Protein 4EBY (pdb70)

Structure (mmCIF, N/CA/C/O backbone):
data_4EBY
#
_entry.id   4EBY
#
_cell.length_a   56.829
_cell.length_b   71.128
_cell.length_c   72.761
_cell.angle_alpha   90.00
_cell.angle_beta   90.00
_cell.angle_gamma   90.00
#
_symmetry.space_group_name_H-M   'P 21 21 21'
#
loop_
_entity.id
_entity.type
_entity.pdbx_description
1 polymer 'Chitin elicitor receptor kinase 1'
2 branched 2-acetamido-2-deoxy-beta-D-glucopyranose-(1-4)-2-acetamido-2-deoxy-beta-D-glucopyranose
3 branched beta-D-mannopyranose-(1-4)-2-acetamido-2-deoxy-beta-D-glucopyranose-(1-4)-2-acetamido-2-deoxy-beta-D-glucopyranose
4 non-polymer 2-acetamido-2-deoxy-beta-D-glucopyranose
5 water water
#
loop_
_atom_site.group_PDB
_atom_site.id
_atom_site.type_symbol
_atom_site.label_atom_id
_atom_site.label_alt_id
_atom_site.label_comp_id
_atom_site.label_asym_id
_atom_site.label_entity_id
_atom_site.label_seq_id
_atom_site.pdbx_PDB_ins_code
_atom_site.Cartn_x
_atom_site.Cartn_y
_atom_site.Cartn_z
_atom_site.occupancy
_atom_site.B_iso_or_equiv
_atom_site.auth_seq_id
_atom_site.auth_comp_id
_atom_site.auth_asym_id
_atom_site.auth_atom_id
_atom_site.pdbx_PDB_model_num
ATOM 1 N N . CYS A 1 1 ? 2.643 4.172 4.776 1.00 42.42 25 CYS A N 1
ATOM 2 C CA . CYS A 1 1 ? 1.809 4.230 3.581 1.00 37.84 25 CYS A CA 1
ATOM 3 C C . CYS A 1 1 ? 0.481 4.925 3.868 1.00 39.56 25 CYS A C 1
ATOM 4 O O . CYS A 1 1 ? -0.060 4.821 4.967 1.00 44.06 25 CYS A O 1
ATOM 7 N N . ARG A 1 2 ? -0.035 5.647 2.879 1.00 38.11 26 ARG A N 1
ATOM 8 C CA . ARG A 1 2 ? -1.270 6.401 3.068 1.00 41.24 26 ARG A CA 1
ATOM 9 C C . ARG A 1 2 ? -2.500 5.512 2.957 1.00 41.77 26 ARG A C 1
ATOM 10 O O . ARG A 1 2 ? -3.574 5.851 3.451 1.00 42.50 26 ARG A O 1
ATOM 18 N N . THR A 1 3 ? -2.334 4.363 2.314 1.00 38.85 27 THR A N 1
ATOM 19 C CA . THR A 1 3 ? -3.438 3.442 2.137 1.00 37.80 27 THR A CA 1
ATOM 20 C C . THR A 1 3 ? -3.041 2.049 2.612 1.00 35.64 27 THR A C 1
ATOM 21 O O . THR A 1 3 ? -1.857 1.727 2.731 1.00 34.11 27 THR A O 1
ATOM 25 N N . SER A 1 4 ? -4.034 1.214 2.876 1.00 35.06 28 SER A N 1
ATOM 26 C CA . SER A 1 4 ? -3.752 -0.148 3.296 1.00 34.15 28 SER A CA 1
ATOM 27 C C . SER A 1 4 ? -4.893 -1.044 2.859 1.00 33.30 28 SER A C 1
ATOM 28 O O . SER A 1 4 ? -6.009 -0.568 2.631 1.00 35.45 28 SER A O 1
ATOM 31 N N . CYS A 1 5 ? -4.613 -2.332 2.726 1.00 28.31 29 CYS A N 1
ATOM 32 C CA . CYS A 1 5 ? -5.650 -3.290 2.339 1.00 28.36 29 CYS A CA 1
ATOM 33 C C . CYS A 1 5 ? -5.185 -4.716 2.610 1.00 28.41 29 CYS A C 1
ATOM 34 O O . CYS A 1 5 ? -4.002 -4.982 2.720 1.00 29.93 29 CYS A O 1
ATOM 37 N N . PRO A 1 6 ? -6.124 -5.660 2.731 1.00 25.75 30 PRO A N 1
ATOM 38 C CA . PRO A 1 6 ? -5.680 -6.990 3.157 1.00 26.31 30 PRO A CA 1
ATOM 39 C C . PRO A 1 6 ? -5.133 -7.903 2.051 1.00 22.45 30 PRO A C 1
ATOM 40 O O . PRO A 1 6 ? -4.494 -8.915 2.339 1.00 27.49 30 PRO A O 1
ATOM 44 N N . LEU A 1 7 ? -5.425 -7.583 0.798 1.00 19.27 31 LEU A N 1
ATOM 45 C CA . LEU A 1 7 ? -4.890 -8.362 -0.290 1.00 21.27 31 LEU A CA 1
ATOM 46 C C . LEU A 1 7 ? -4.939 -7.646 -1.619 1.00 19.17 31 LEU A C 1
ATOM 47 O O . LEU A 1 7 ? -5.578 -6.592 -1.7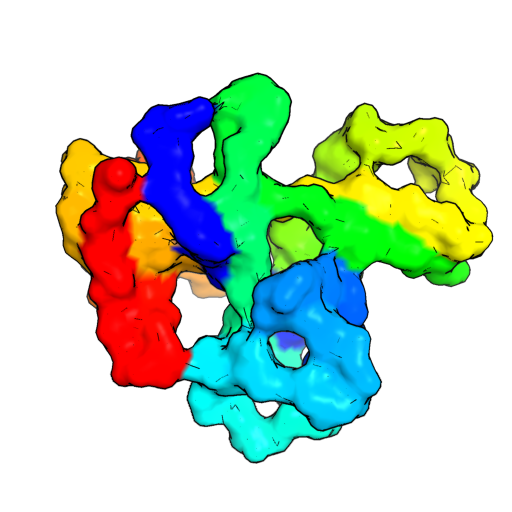79 1.00 19.94 31 LEU A O 1
ATOM 52 N N . ALA A 1 8 ? -4.215 -8.228 -2.562 1.00 16.85 32 ALA A N 1
ATOM 53 C CA . ALA A 1 8 ? -4.182 -7.773 -3.935 1.00 14.48 32 ALA A CA 1
ATOM 54 C C . ALA A 1 8 ? -4.226 -9.014 -4.813 1.00 15.21 32 ALA A C 1
ATOM 55 O O . ALA A 1 8 ? -4.173 -10.149 -4.299 1.00 16.50 32 ALA A O 1
ATOM 57 N N . LEU A 1 9 ? -4.339 -8.817 -6.124 1.00 13.00 33 LEU A N 1
ATOM 58 C CA . LEU A 1 9 ? -4.352 -9.946 -7.068 1.00 13.43 33 LEU A CA 1
ATOM 59 C C . LEU A 1 9 ? -3.224 -9.742 -8.066 1.00 14.31 33 LEU A C 1
ATOM 60 O O . LEU A 1 9 ? -2.972 -8.611 -8.489 1.00 16.70 33 LEU A O 1
ATOM 65 N N . ALA A 1 10 ? -2.522 -10.818 -8.416 1.00 13.37 34 ALA A N 1
ATOM 66 C CA . ALA A 1 10 ? -1.490 -10.742 -9.448 1.00 15.59 34 ALA A CA 1
ATOM 67 C C . ALA A 1 10 ? -1.996 -11.411 -10.717 1.00 15.87 34 ALA A C 1
ATOM 68 O O . ALA A 1 10 ? -2.568 -12.502 -10.667 1.00 17.63 34 ALA A O 1
ATOM 70 N N . SER A 1 11 ? -1.788 -10.769 -11.856 1.00 13.73 35 SER A N 1
ATOM 71 C CA . SER A 1 11 ? -2.207 -11.346 -13.129 1.00 14.80 35 SER A CA 1
ATOM 72 C C . SER A 1 11 ? -1.047 -12.048 -13.794 1.00 15.91 35 SER A C 1
ATOM 73 O O . SER A 1 11 ? -0.072 -11.403 -14.191 1.00 15.58 35 SER A O 1
ATOM 76 N N . TYR A 1 12 ? -1.144 -13.378 -13.876 1.00 15.64 36 TYR A N 1
ATOM 77 C CA . TYR A 1 12 ? -0.044 -14.195 -14.378 1.00 16.27 36 TYR A CA 1
ATOM 78 C C . TYR A 1 12 ? -0.394 -14.771 -15.753 1.00 14.81 36 TYR A C 1
ATOM 79 O O . TYR A 1 12 ? -1.208 -15.684 -15.865 1.00 16.77 36 TYR A O 1
ATOM 88 N N . TYR A 1 13 ? 0.251 -14.264 -16.801 1.00 13.93 37 TYR A N 1
ATOM 89 C CA . TYR A 1 13 ? -0.017 -14.712 -18.163 1.00 15.57 37 TYR A CA 1
ATOM 90 C C . TYR A 1 13 ? 0.651 -16.061 -18.447 1.00 15.38 37 TYR A C 1
ATOM 91 O O . TYR A 1 13 ? 1.792 -16.287 -18.035 1.00 18.66 37 TYR A O 1
ATOM 100 N N . LEU A 1 14 ? -0.067 -16.940 -19.145 1.00 17.13 38 LEU A N 1
ATOM 101 C CA . LEU A 1 14 ? 0.403 -18.302 -19.362 1.00 18.05 38 LEU A CA 1
ATOM 102 C C . LEU A 1 14 ? 1.061 -18.501 -20.724 1.00 19.98 38 LEU A C 1
ATOM 103 O O . LEU A 1 14 ? 0.417 -18.351 -21.771 1.00 21.42 38 LEU A O 1
ATOM 108 N N . GLU A 1 15 ? 2.350 -18.834 -20.710 1.00 20.56 39 GLU A N 1
ATOM 109 C CA . GLU A 1 15 ? 3.004 -19.286 -21.921 1.00 21.33 39 GLU A CA 1
ATOM 110 C C . GLU A 1 15 ? 4.127 -20.281 -21.611 1.00 20.54 39 GLU A C 1
ATOM 111 O O . GLU A 1 15 ? 4.606 -20.366 -20.482 1.00 21.74 39 GLU A O 1
ATOM 117 N N . ASN A 1 16 ? 4.517 -21.033 -22.633 1.00 20.51 40 ASN A N 1
ATOM 118 C CA . ASN A 1 16 ? 5.621 -21.982 -22.558 1.00 23.82 40 ASN A CA 1
ATOM 119 C C . ASN A 1 16 ? 5.376 -23.066 -21.525 1.00 26.00 40 ASN A C 1
ATOM 120 O O . ASN A 1 16 ? 6.325 -23.655 -21.016 1.00 25.88 40 ASN A O 1
ATOM 125 N N . GLY A 1 17 ? 4.109 -23.317 -21.202 1.00 22.10 41 GLY A N 1
ATOM 126 C CA . GLY A 1 17 ? 3.773 -24.552 -20.505 1.00 21.40 41 GLY A CA 1
ATOM 127 C C . GLY A 1 17 ? 3.451 -24.489 -19.016 1.00 22.12 41 GLY A C 1
ATOM 128 O O . GLY A 1 17 ? 3.153 -25.526 -18.405 1.00 21.44 41 GLY A O 1
ATOM 129 N N . THR A 1 18 ? 3.509 -23.292 -18.438 1.00 19.45 42 THR A N 1
ATOM 130 C CA . THR A 1 18 ? 3.296 -23.069 -17.012 1.00 15.62 42 THR A CA 1
ATOM 131 C C . THR A 1 18 ? 2.083 -23.799 -16.469 1.00 19.39 42 THR A C 1
ATOM 132 O O . THR A 1 18 ? 1.005 -23.715 -17.052 1.00 20.62 42 THR A O 1
ATOM 136 N N . THR A 1 19 ? 2.266 -24.519 -15.362 1.00 20.16 43 THR A N 1
ATOM 137 C CA . THR A 1 19 ? 1.144 -25.175 -14.676 1.00 19.75 43 THR A CA 1
ATOM 138 C C . THR A 1 19 ? 0.656 -24.383 -13.453 1.00 19.89 43 THR A C 1
ATOM 139 O O . THR A 1 19 ? 1.334 -23.471 -12.953 1.00 17.41 43 THR A O 1
ATOM 143 N N . LEU A 1 20 ? -0.516 -24.741 -12.934 1.00 18.36 44 LEU A N 1
ATOM 144 C CA . LEU A 1 20 ? -1.032 -24.022 -11.772 1.00 18.61 44 LEU A CA 1
ATOM 145 C C . LEU A 1 20 ? -0.132 -24.263 -10.546 1.00 18.55 44 LEU A C 1
ATOM 146 O O . LEU A 1 20 ? 0.069 -23.375 -9.713 1.00 18.06 44 LEU A O 1
ATOM 151 N N . SER A 1 21 ? 0.433 -25.464 -10.450 1.00 19.16 45 SER A N 1
ATOM 152 C CA . SER A 1 21 ? 1.337 -25.783 -9.355 1.00 14.84 45 SER A CA 1
ATOM 153 C C . SER A 1 21 ? 2.546 -24.844 -9.339 1.00 17.59 45 SER A C 1
ATOM 154 O O . SER A 1 21 ? 2.951 -24.374 -8.286 1.00 20.22 45 SER A O 1
ATOM 157 N N . VAL A 1 22 ? 3.145 -24.602 -10.500 1.00 18.43 46 VAL A N 1
ATOM 158 C CA . VAL A 1 22 ? 4.308 -23.709 -10.556 1.00 17.80 46 VAL A CA 1
ATOM 159 C C . VAL A 1 22 ? 3.936 -22.276 -10.167 1.00 19.42 46 VAL A C 1
ATOM 160 O O . VAL A 1 22 ? 4.667 -21.590 -9.442 1.00 17.69 46 VAL A O 1
ATOM 164 N N . ILE A 1 23 ? 2.775 -21.819 -10.620 1.00 16.33 47 ILE A N 1
ATOM 165 C CA . ILE A 1 23 ? 2.311 -20.500 -10.221 1.00 14.61 47 ILE A CA 1
ATOM 166 C C . ILE A 1 23 ? 2.150 -20.430 -8.712 1.00 16.16 47 ILE A C 1
ATOM 167 O O . ILE A 1 23 ? 2.602 -19.485 -8.078 1.00 15.22 47 ILE A O 1
ATOM 172 N N . ASN A 1 24 ? 1.492 -21.428 -8.133 1.00 15.96 48 ASN A N 1
ATOM 173 C CA . ASN A 1 24 ? 1.266 -21.393 -6.692 1.00 14.44 48 ASN A CA 1
ATOM 174 C C . ASN A 1 24 ? 2.577 -21.496 -5.909 1.00 16.16 48 ASN A C 1
ATOM 175 O O . ASN A 1 24 ? 2.719 -20.889 -4.848 1.00 18.25 48 ASN A O 1
ATOM 180 N N . GLN A 1 25 ? 3.542 -22.255 -6.427 1.00 16.31 49 GLN A N 1
ATOM 181 C CA . GLN A 1 25 ? 4.826 -22.363 -5.754 1.00 16.25 49 GLN A CA 1
ATOM 182 C C . GLN A 1 25 ? 5.525 -20.996 -5.763 1.00 16.57 49 GLN A C 1
ATOM 183 O O . GLN A 1 25 ? 5.953 -20.479 -4.724 1.00 17.55 49 GLN A O 1
ATOM 189 N N . ASN A 1 26 ? 5.640 -20.417 -6.945 1.00 14.74 50 ASN A N 1
ATOM 190 C CA . ASN A 1 26 ? 6.364 -19.150 -7.080 1.00 14.84 50 ASN A CA 1
ATOM 191 C C . ASN A 1 26 ? 5.692 -18.016 -6.310 1.00 13.52 50 ASN A C 1
ATOM 192 O O . ASN A 1 26 ? 6.358 -17.183 -5.672 1.00 16.51 50 ASN A O 1
ATOM 197 N N . LEU A 1 27 ? 4.365 -17.984 -6.383 1.00 13.92 51 LEU A N 1
ATOM 198 C CA . LEU A 1 27 ? 3.611 -16.953 -5.690 1.00 14.31 51 LEU A CA 1
ATOM 199 C C . LEU A 1 27 ? 3.047 -17.461 -4.356 1.00 13.98 51 LEU A C 1
ATOM 200 O O . LEU A 1 27 ? 2.020 -16.964 -3.877 1.00 15.87 51 LEU A O 1
ATOM 205 N N . ASN A 1 28 ? 3.726 -18.435 -3.735 1.00 14.98 52 ASN A N 1
ATOM 206 C CA . ASN A 1 28 ? 3.288 -18.899 -2.430 1.00 14.16 52 ASN A CA 1
ATOM 207 C C . ASN A 1 28 ? 3.267 -17.756 -1.404 1.00 16.67 52 ASN A C 1
ATOM 208 O O . ASN A 1 28 ? 4.177 -16.914 -1.366 1.00 14.52 52 ASN A O 1
ATOM 213 N N . SER A 1 29 ? 2.219 -17.725 -0.583 1.00 16.88 53 SER A N 1
ATOM 214 C CA . SER A 1 29 ? 2.139 -16.804 0.539 1.00 15.26 53 SER A CA 1
ATOM 215 C C . SER A 1 29 ? 1.151 -17.343 1.559 1.00 13.66 53 SER A C 1
ATOM 216 O O . SER A 1 29 ? 0.558 -18.391 1.339 1.00 16.59 53 SER A O 1
ATOM 219 N N . SER A 1 30 ? 0.968 -16.621 2.658 1.00 14.92 54 SER A N 1
ATOM 220 C CA . SER A 1 30 ? -0.014 -17.016 3.664 1.00 17.57 54 SER A CA 1
ATOM 221 C C . SER A 1 30 ? -1.415 -17.037 3.064 1.00 17.12 54 SER A C 1
ATOM 222 O O . SER A 1 30 ? -2.266 -17.811 3.499 1.00 18.67 54 SER A O 1
ATOM 225 N N . ILE A 1 31 ? -1.644 -16.173 2.079 1.00 17.18 55 ILE A N 1
ATOM 226 C CA . ILE A 1 31 ? -2.948 -16.022 1.442 1.00 20.61 55 ILE A CA 1
ATOM 227 C C . ILE A 1 31 ? -3.246 -17.136 0.404 1.00 19.06 55 ILE A C 1
ATOM 228 O O . ILE A 1 31 ? -4.412 -17.501 0.171 1.00 22.07 55 ILE A O 1
ATOM 233 N N . ALA A 1 32 ? -2.186 -17.701 -0.185 1.00 17.37 56 ALA A N 1
ATOM 234 C CA . ALA A 1 32 ? -2.326 -18.793 -1.145 1.00 17.19 56 ALA A CA 1
ATOM 235 C C . ALA A 1 32 ? -1.261 -19.820 -0.839 1.00 17.68 56 ALA A C 1
ATOM 236 O O . ALA A 1 32 ? -0.252 -19.928 -1.559 1.00 18.37 56 ALA A O 1
ATOM 238 N N . PRO A 1 33 ? -1.459 -20.554 0.255 1.00 17.34 57 PRO A N 1
ATOM 239 C CA . PRO A 1 33 ? -0.386 -21.445 0.692 1.00 17.41 57 PRO A CA 1
ATOM 240 C C . PRO A 1 33 ? -0.280 -22.674 -0.200 1.00 22.23 57 PRO A C 1
ATOM 241 O O . PRO A 1 33 ? -1.250 -23.409 -0.418 1.00 23.28 57 PRO A O 1
ATOM 245 N N . TYR A 1 34 ? 0.919 -22.901 -0.713 1.00 16.48 58 TYR A N 1
ATOM 246 C CA . TYR A 1 34 ? 1.165 -23.988 -1.639 1.00 19.16 58 TYR A CA 1
ATOM 247 C C . TYR A 1 34 ? 1.260 -25.322 -0.903 1.00 23.40 58 TYR A C 1
ATOM 248 O O . TYR A 1 34 ? 2.150 -25.521 -0.081 1.00 24.08 58 TYR A O 1
ATOM 257 N N . ASP A 1 35 ? 0.344 -26.239 -1.191 1.00 21.90 59 ASP A N 1
ATOM 258 C CA . ASP A 1 35 ? 0.460 -27.576 -0.613 1.00 24.22 59 ASP A CA 1
ATOM 259 C C . ASP A 1 35 ? 0.363 -28.683 -1.657 1.00 26.73 59 ASP A C 1
ATOM 260 O O . ASP A 1 35 ? 0.421 -29.858 -1.314 1.00 29.24 59 ASP A O 1
ATOM 265 N N . GLN A 1 36 ? 0.273 -28.295 -2.929 1.00 25.02 60 GLN A N 1
ATOM 266 C CA . GLN A 1 36 ? 0.144 -29.222 -4.061 1.00 28.89 60 GLN A CA 1
ATOM 267 C C . GLN A 1 36 ? -1.172 -29.988 -4.121 1.00 28.79 60 GLN A C 1
ATOM 268 O O . GLN A 1 36 ? -1.375 -30.803 -5.025 1.00 36.94 60 GLN A O 1
ATOM 274 N N . ILE A 1 37 ? -2.052 -29.753 -3.158 1.00 26.22 61 ILE A N 1
ATOM 275 C CA . ILE A 1 37 ? -3.311 -30.491 -3.083 1.00 25.29 61 ILE A CA 1
ATOM 276 C C . ILE A 1 37 ? -4.516 -29.560 -3.266 1.00 26.81 61 ILE A C 1
ATOM 277 O O . IL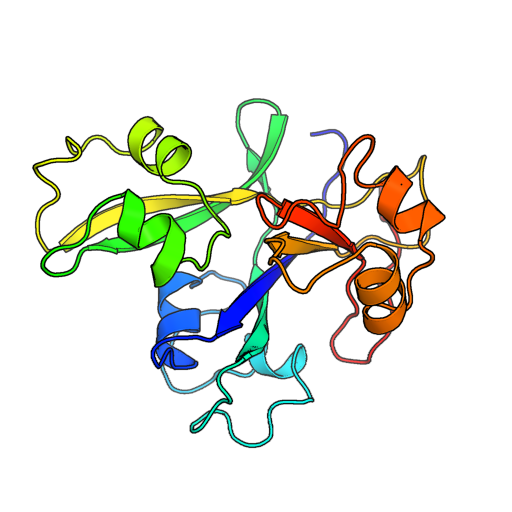E A 1 37 ? -5.382 -29.803 -4.108 1.00 32.23 61 ILE A O 1
ATOM 282 N N . ASN A 1 38 ? -4.543 -28.496 -2.474 1.00 21.78 62 ASN A N 1
ATOM 283 C CA . ASN A 1 38 ? -5.671 -27.588 -2.431 1.00 20.87 62 ASN A CA 1
ATOM 284 C C . ASN A 1 38 ? -5.278 -26.276 -3.090 1.00 21.11 62 ASN A C 1
ATOM 285 O O . ASN A 1 38 ? -4.398 -25.574 -2.593 1.00 21.06 62 ASN A O 1
ATOM 290 N N . PHE A 1 39 ? -5.914 -25.955 -4.213 1.00 20.31 63 PHE A N 1
ATOM 291 C CA . PHE A 1 39 ? -5.641 -24.709 -4.929 1.00 20.01 63 PHE A CA 1
ATOM 292 C C . PHE A 1 39 ? -6.817 -23.754 -4.847 1.00 19.59 63 PHE A C 1
ATOM 293 O O . PHE A 1 39 ? -6.898 -22.814 -5.622 1.00 18.49 63 PHE A O 1
ATOM 301 N N . ASP A 1 40 ? -7.731 -24.016 -3.911 1.00 19.06 64 ASP A N 1
ATOM 302 C CA . ASP A 1 40 ? -8.932 -23.181 -3.799 1.00 20.49 64 ASP A CA 1
ATOM 303 C C . ASP A 1 40 ? -8.679 -21.672 -3.672 1.00 20.13 64 ASP A C 1
ATOM 304 O O . ASP A 1 40 ? -9.412 -20.871 -4.257 1.00 19.73 64 ASP A O 1
ATOM 309 N N . PRO A 1 41 ? -7.656 -21.259 -2.906 1.00 17.78 65 PRO A N 1
ATOM 310 C CA . PRO A 1 41 ? -7.464 -19.807 -2.771 1.00 17.47 65 PRO A CA 1
ATOM 311 C C . PRO A 1 41 ? -7.270 -19.106 -4.120 1.00 16.88 65 PRO A C 1
ATOM 312 O O . PRO A 1 41 ? -7.735 -17.987 -4.305 1.00 19.67 65 PRO A O 1
ATOM 316 N N . ILE A 1 42 ? -6.587 -19.769 -5.045 1.00 16.35 66 ILE A N 1
ATOM 317 C CA . ILE A 1 42 ? -6.438 -19.266 -6.401 1.00 13.35 66 ILE A CA 1
ATOM 318 C C . ILE A 1 42 ? -7.686 -19.491 -7.257 1.00 15.14 66 ILE A C 1
ATOM 319 O O . ILE A 1 42 ? -8.157 -18.568 -7.935 1.00 17.76 66 ILE A O 1
ATOM 324 N N . LEU A 1 43 ? -8.228 -20.705 -7.221 1.00 16.66 67 LEU A N 1
ATOM 325 C CA . LEU A 1 43 ? -9.352 -21.038 -8.085 1.00 18.03 67 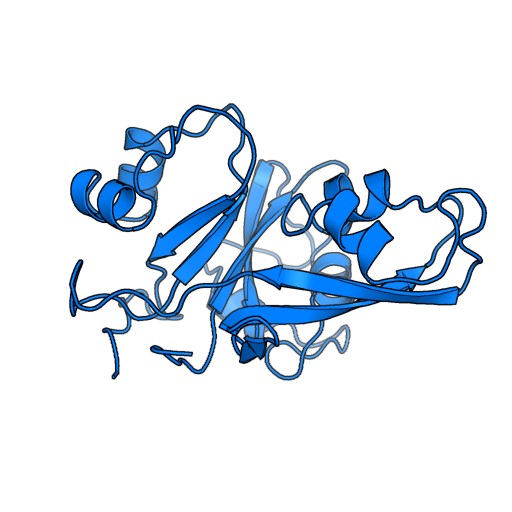LEU A CA 1
ATOM 326 C C . LEU A 1 43 ? -10.573 -20.147 -7.840 1.00 19.52 67 LEU A C 1
ATOM 327 O O . LEU A 1 43 ? -11.337 -19.882 -8.765 1.00 21.71 67 LEU A O 1
ATOM 332 N N . ARG A 1 44 ? -10.757 -19.698 -6.603 1.00 16.57 68 ARG A N 1
ATOM 333 C CA . ARG A 1 44 ? -11.917 -18.837 -6.304 1.00 18.81 68 ARG A CA 1
ATOM 334 C C . ARG A 1 44 ? -11.931 -17.568 -7.122 1.00 20.43 68 ARG A C 1
ATOM 335 O O . ARG A 1 44 ? -12.993 -17.007 -7.370 1.00 20.98 68 ARG A O 1
ATOM 343 N N . TYR A 1 45 ? -10.756 -17.097 -7.519 1.00 17.46 69 TYR A N 1
ATOM 344 C CA . TYR A 1 45 ? -10.648 -15.883 -8.322 1.00 20.00 69 TYR A CA 1
ATOM 345 C C . TYR A 1 45 ? -10.604 -16.164 -9.820 1.00 21.83 69 TYR A C 1
ATOM 346 O O . TYR A 1 45 ? -10.439 -15.245 -10.615 1.00 23.68 69 TYR A O 1
ATOM 355 N N . ASN A 1 46 ? -10.746 -17.432 -10.201 1.00 20.75 70 ASN A N 1
ATOM 356 C CA . ASN A 1 46 ? -10.639 -17.834 -11.605 1.00 19.91 70 ASN A CA 1
ATOM 357 C C . ASN A 1 46 ? -11.720 -18.850 -11.953 1.00 22.54 70 ASN A C 1
ATOM 358 O O . ASN A 1 46 ? -11.434 -20.002 -12.233 1.00 22.94 70 ASN A O 1
ATOM 363 N N . SER A 1 47 ? -12.976 -18.428 -11.899 1.00 26.60 71 SER A N 1
ATOM 364 C CA . SER A 1 47 ? -14.085 -19.344 -12.156 1.00 30.91 71 SER A CA 1
ATOM 365 C C . SER A 1 47 ? -14.052 -19.879 -13.583 1.00 31.72 71 SER A C 1
ATOM 366 O O . SER A 1 47 ? -14.687 -20.894 -13.891 1.00 33.14 71 SER A O 1
ATOM 369 N N . ASN A 1 48 ? -13.302 -19.195 -14.443 1.00 28.80 72 ASN A N 1
ATOM 370 C CA . ASN A 1 48 ? -13.136 -19.592 -15.841 1.00 37.02 72 ASN A CA 1
ATOM 371 C C . ASN A 1 48 ? -12.322 -20.874 -16.022 1.00 39.02 72 ASN A C 1
ATOM 372 O O . ASN A 1 48 ? -12.394 -21.521 -17.068 1.00 46.23 72 ASN A O 1
ATOM 377 N N . ILE A 1 49 ? -11.539 -21.238 -15.010 1.00 28.60 73 ILE A N 1
ATOM 378 C CA . ILE A 1 49 ? -10.701 -22.431 -15.100 1.00 29.36 73 ILE A CA 1
ATOM 379 C C . ILE A 1 49 ? -11.530 -23.679 -14.854 1.00 32.05 73 ILE A C 1
ATOM 380 O O . ILE A 1 49 ? -11.956 -23.930 -13.730 1.00 36.22 73 ILE A O 1
ATOM 385 N N . LYS A 1 50 ? -11.723 -24.470 -15.907 1.00 34.88 74 LYS A N 1
ATOM 386 C CA . LYS A 1 50 ? -12.540 -25.681 -15.849 1.00 43.15 74 LYS A CA 1
ATOM 387 C C . LYS A 1 50 ? -11.792 -26.873 -15.258 1.00 40.17 74 LYS A C 1
ATOM 388 O O . LYS A 1 50 ? -12.382 -27.720 -14.594 1.00 39.34 74 LYS A O 1
ATOM 394 N N . ASP A 1 51 ? -10.491 -26.943 -15.515 1.00 32.33 75 ASP A N 1
ATOM 395 C CA . ASP A 1 51 ? -9.689 -28.065 -15.054 1.00 30.14 75 ASP A CA 1
ATOM 396 C C . ASP A 1 51 ? -8.338 -27.531 -14.576 1.00 27.24 75 ASP A C 1
ATOM 397 O O . ASP A 1 51 ? -7.519 -27.110 -15.389 1.00 27.44 75 ASP A O 1
ATOM 402 N N . LYS A 1 52 ? -8.121 -27.546 -13.262 1.00 25.66 76 LYS A N 1
ATOM 403 C CA . LYS A 1 52 ? -6.919 -26.956 -12.677 1.00 23.20 76 LYS A CA 1
ATOM 404 C C . LYS A 1 52 ? -5.685 -27.706 -13.144 1.00 23.23 76 LYS A C 1
ATOM 405 O O . LYS A 1 52 ? -4.592 -27.153 -13.166 1.00 24.44 76 LYS A O 1
ATOM 411 N N . ASP A 1 53 ? -5.867 -28.969 -13.508 1.00 21.78 77 ASP A N 1
ATOM 412 C CA . ASP A 1 53 ? -4.742 -29.807 -13.948 1.00 23.37 77 ASP A CA 1
ATOM 413 C C . ASP A 1 53 ? -4.379 -29.678 -15.425 1.00 21.36 77 ASP A C 1
ATOM 414 O O . ASP A 1 53 ? -3.404 -30.279 -15.879 1.00 24.97 77 ASP A O 1
ATOM 419 N N . ARG A 1 54 ? -5.148 -28.885 -16.162 1.00 22.85 78 ARG A N 1
ATOM 420 C CA . ARG A 1 54 ? -4.897 -28.629 -17.579 1.00 25.04 78 ARG A CA 1
ATOM 421 C C . ARG A 1 54 ? -5.285 -27.199 -17.930 1.00 25.22 78 ARG A C 1
ATOM 422 O O . ARG A 1 54 ? -6.335 -26.966 -18.527 1.00 30.56 78 ARG A O 1
ATOM 430 N N . ILE A 1 55 ? -4.440 -26.238 -17.565 1.00 21.32 79 ILE A N 1
ATOM 431 C CA . ILE A 1 55 ? -4.772 -24.835 -17.799 1.00 22.82 79 ILE A CA 1
ATOM 432 C C . ILE A 1 55 ? -4.351 -24.378 -19.197 1.00 26.91 79 ILE A C 1
ATOM 433 O O . ILE A 1 55 ? -3.491 -24.993 -19.835 1.00 25.67 79 ILE A O 1
ATOM 438 N N . GLN A 1 56 ? -4.980 -23.311 -19.671 1.00 24.73 80 GLN A N 1
ATOM 439 C CA . GLN A 1 56 ? -4.943 -22.931 -21.080 1.00 27.47 80 GLN A CA 1
ATOM 440 C C . GLN A 1 56 ? -3.918 -21.845 -21.368 1.00 25.69 80 GLN A C 1
ATOM 441 O O . GLN A 1 56 ? -4.038 -20.727 -20.878 1.00 23.78 80 GLN A O 1
ATOM 447 N N . MET A 1 57 ? -2.928 -22.157 -22.201 1.00 26.43 81 MET A N 1
ATOM 448 C CA . MET A 1 57 ? -1.953 -21.131 -22.585 1.00 22.01 81 MET A CA 1
ATOM 449 C C . MET A 1 57 ? -2.666 -19.949 -23.235 1.00 22.57 81 MET A C 1
ATOM 450 O O . MET A 1 57 ? -3.667 -20.124 -23.931 1.00 28.36 81 MET A O 1
ATOM 455 N N . GLY A 1 58 ? -2.154 -18.748 -22.994 1.00 22.37 82 GLY A N 1
ATOM 456 C CA . GLY A 1 58 ? -2.708 -17.549 -23.605 1.00 23.22 82 GLY A CA 1
ATOM 457 C C . GLY A 1 58 ? -3.735 -16.865 -22.729 1.00 25.80 82 GLY A C 1
ATOM 458 O O . GLY A 1 58 ? -4.241 -15.782 -23.065 1.00 30.54 82 GLY A O 1
ATOM 459 N N . SER A 1 59 ? -4.037 -17.480 -21.596 1.00 21.14 83 SER A N 1
ATOM 460 C CA . SER A 1 59 ? -4.933 -16.874 -20.621 1.00 23.18 83 SER A CA 1
ATOM 461 C C . SER A 1 59 ? -4.117 -16.314 -19.453 1.00 24.28 83 SER A C 1
ATOM 462 O O . SER A 1 59 ? -2.894 -16.519 -19.372 1.00 19.89 83 SER A O 1
ATOM 465 N N . ARG A 1 60 ? -4.793 -15.594 -18.562 1.00 19.93 84 ARG A N 1
ATOM 466 C CA . ARG A 1 60 ? -4.166 -15.075 -17.351 1.00 17.48 84 ARG A CA 1
ATOM 467 C C . ARG A 1 60 ? -4.805 -15.684 -16.114 1.00 17.85 84 ARG A C 1
ATOM 468 O O . ARG A 1 60 ? -6.043 -15.832 -16.042 1.00 21.23 84 ARG A O 1
ATOM 476 N N . VAL A 1 61 ? -3.968 -16.055 -15.150 1.00 16.75 85 VAL A N 1
ATOM 477 C CA . VAL A 1 61 ? -4.443 -16.567 -13.872 1.00 15.79 85 VAL A CA 1
ATOM 478 C C . VAL A 1 61 ? -4.285 -15.494 -12.808 1.00 16.62 85 VAL A C 1
ATOM 479 O O . VAL A 1 61 ? -3.211 -14.897 -12.667 1.00 16.49 85 VAL A O 1
ATOM 483 N N . LEU A 1 62 ? -5.361 -15.231 -12.071 1.00 16.63 86 LEU A N 1
ATOM 484 C CA . LEU A 1 62 ? -5.327 -14.257 -10.979 1.00 17.38 86 LEU A CA 1
ATOM 485 C C . LEU A 1 62 ? -4.933 -14.936 -9.675 1.00 17.56 86 LEU A C 1
ATOM 486 O O . LEU A 1 62 ? -5.528 -15.938 -9.293 1.00 16.83 86 LEU A O 1
ATOM 491 N N . VAL A 1 63 ? -3.941 -14.383 -8.986 1.00 14.51 87 VAL A N 1
ATOM 492 C CA . VAL A 1 63 ? -3.474 -14.999 -7.748 1.00 14.40 87 VAL A CA 1
ATOM 493 C C . VAL A 1 63 ? -3.560 -14.014 -6.591 1.00 13.99 87 VAL A C 1
ATOM 494 O O . VAL A 1 63 ? -2.918 -12.956 -6.633 1.00 15.30 87 VAL A O 1
ATOM 498 N N . PRO A 1 64 ? -4.304 -14.350 -5.525 1.00 14.61 88 PRO A N 1
ATOM 499 C CA . PRO A 1 64 ? -4.339 -13.410 -4.396 1.00 14.58 88 PRO A CA 1
ATOM 500 C C . PRO A 1 64 ? -3.031 -13.417 -3.608 1.00 15.25 88 PRO A C 1
ATOM 501 O O . PRO A 1 64 ? -2.398 -14.477 -3.477 1.00 15.45 88 PRO A O 1
ATOM 505 N N . PHE A 1 65 ? -2.614 -12.250 -3.122 1.00 15.14 89 PHE A N 1
ATOM 506 C CA . PHE A 1 65 ? -1.407 -12.157 -2.289 1.00 17.18 89 PHE A CA 1
ATOM 507 C C . PHE A 1 65 ? -1.505 -10.981 -1.308 1.00 16.56 89 PHE A C 1
ATOM 508 O O . PHE A 1 65 ? -2.343 -10.087 -1.492 1.00 17.89 89 PHE A O 1
ATOM 516 N N . PRO A 1 66 ? -0.694 -10.992 -0.238 1.00 17.40 90 PRO A N 1
ATOM 517 C CA . PRO A 1 66 ? -0.797 -9.887 0.738 1.00 19.33 90 PRO A CA 1
ATOM 518 C C . PRO A 1 66 ? -0.217 -8.604 0.164 1.00 19.14 90 PRO A C 1
ATOM 519 O O . PRO A 1 66 ? 0.745 -8.645 -0.596 1.00 21.95 90 PRO A O 1
ATOM 523 N N . CYS A 1 67 ? -0.791 -7.465 0.528 1.00 19.60 91 CYS A N 1
ATOM 524 C CA . CYS A 1 67 ? -0.322 -6.189 -0.017 1.00 19.21 91 CYS A CA 1
ATOM 525 C C . CYS A 1 67 ? 0.116 -5.336 1.174 1.00 20.72 91 CYS A C 1
ATOM 526 O O . CYS A 1 67 ? -0.711 -4.876 1.959 1.00 25.20 91 CYS A O 1
ATOM 529 N N . GLU A 1 68 ? 1.428 -5.161 1.331 1.00 20.70 92 GLU A N 1
ATOM 530 C CA . GLU A 1 68 ? 1.996 -4.631 2.571 1.00 20.76 92 GLU A CA 1
ATOM 531 C C . GLU A 1 68 ? 2.789 -3.359 2.318 1.00 20.53 92 GLU A C 1
ATOM 532 O O . GLU A 1 68 ? 3.314 -3.168 1.226 1.00 19.14 92 GLU A O 1
ATOM 538 N N . CYS A 1 69 ? 2.881 -2.494 3.330 1.00 21.34 93 CYS A N 1
ATOM 539 C CA . CYS A 1 69 ? 3.703 -1.296 3.204 1.00 23.44 93 CYS A CA 1
ATOM 540 C C . CYS A 1 69 ? 5.176 -1.688 3.230 1.00 24.92 93 CYS A C 1
ATOM 541 O O . CYS A 1 69 ? 5.599 -2.481 4.070 1.00 27.46 93 CYS A O 1
ATOM 544 N N . GLN A 1 70 ? 5.944 -1.161 2.279 1.00 26.24 94 GLN A N 1
ATOM 545 C CA . GLN A 1 70 ? 7.363 -1.499 2.145 1.00 21.55 94 GLN A CA 1
ATOM 546 C C . GLN A 1 70 ? 8.219 -0.303 2.518 1.00 25.46 94 GLN A C 1
ATOM 547 O O . GLN A 1 70 ? 7.768 0.831 2.421 1.00 26.92 94 GLN A O 1
ATOM 553 N N . PRO A 1 71 ? 9.468 -0.556 2.926 1.00 2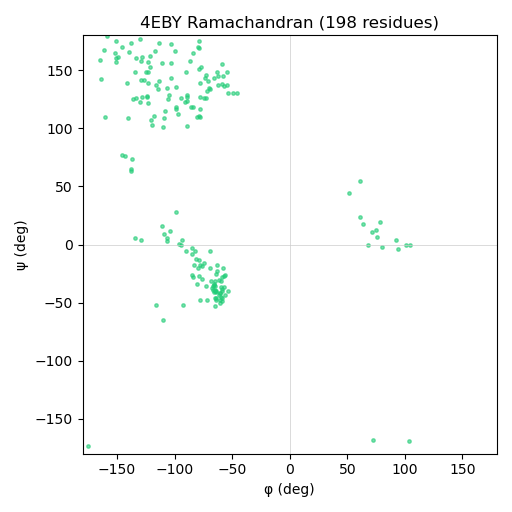4.56 95 PRO A N 1
ATOM 554 C CA . PRO A 1 71 ? 10.351 0.593 3.171 1.00 25.34 95 PRO A CA 1
ATOM 555 C C . PRO A 1 71 ? 10.451 1.440 1.913 1.00 30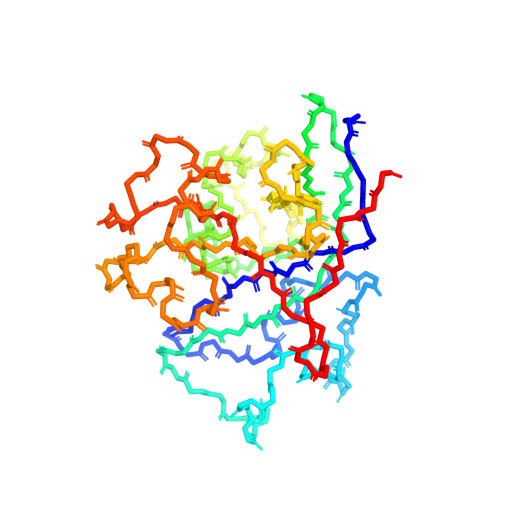.56 95 PRO A C 1
ATOM 556 O O . PRO A 1 71 ? 10.605 0.898 0.825 1.00 31.33 95 PRO A O 1
ATOM 560 N N . GLY A 1 72 ? 10.382 2.763 2.064 1.00 29.86 96 GLY A N 1
ATOM 561 C CA . GLY A 1 72 ? 10.338 3.650 0.918 1.00 29.83 96 GLY A CA 1
ATOM 562 C C . GLY A 1 72 ? 8.908 4.094 0.688 1.00 33.12 96 GLY A C 1
ATOM 563 O O . GLY A 1 72 ? 8.616 4.832 -0.255 1.00 33.49 96 GLY A O 1
ATOM 564 N N . ASP A 1 73 ? 8.014 3.595 1.542 1.00 31.02 97 ASP A N 1
ATOM 565 C CA . ASP A 1 73 ? 6.608 4.005 1.565 1.00 26.51 97 ASP A CA 1
ATOM 566 C C . ASP A 1 73 ? 5.857 3.736 0.268 1.00 29.38 97 ASP A C 1
ATOM 567 O O . ASP A 1 73 ? 5.255 4.625 -0.317 1.00 31.09 97 ASP A O 1
ATOM 572 N N . PHE A 1 74 ? 5.892 2.480 -0.172 1.00 22.14 98 PHE A N 1
ATOM 573 C CA . PHE A 1 74 ? 5.082 2.047 -1.296 1.00 22.13 98 PHE A CA 1
ATOM 574 C C . PHE A 1 74 ? 4.552 0.656 -0.945 1.00 20.53 98 PHE A C 1
ATOM 575 O O . PHE A 1 74 ? 5.029 0.028 0.001 1.00 21.98 98 PHE A O 1
ATOM 583 N N . LEU A 1 75 ? 3.562 0.198 -1.701 1.00 19.05 99 LEU A N 1
ATOM 584 C CA . LEU A 1 75 ? 2.898 -1.073 -1.421 1.00 18.01 99 LEU A CA 1
ATOM 585 C C . LEU A 1 75 ? 3.427 -2.207 -2.278 1.00 17.26 99 LEU A C 1
ATOM 586 O O . LEU A 1 75 ? 3.600 -2.073 -3.492 1.00 17.58 99 LEU A O 1
ATOM 591 N N . GLY A 1 76 ? 3.652 -3.341 -1.638 1.00 16.40 100 GLY A N 1
ATOM 592 C CA . GLY A 1 76 ? 4.095 -4.517 -2.367 1.00 15.64 100 GLY A CA 1
ATOM 593 C C . GLY A 1 76 ? 4.182 -5.750 -1.495 1.00 15.23 100 GLY A C 1
ATOM 594 O O . GLY A 1 76 ? 3.770 -5.752 -0.332 1.00 18.66 100 GLY A O 1
ATOM 595 N N . HIS A 1 77 ? 4.709 -6.818 -2.078 1.00 16.30 101 HIS A N 1
ATOM 596 C CA . HIS A 1 77 ? 4.914 -8.039 -1.315 1.00 16.17 101 HIS A CA 1
ATOM 597 C C . HIS A 1 77 ? 6.221 -8.711 -1.709 1.00 15.66 101 HIS A C 1
ATOM 598 O O . HIS A 1 77 ? 6.534 -8.776 -2.896 1.00 14.63 101 HIS A O 1
ATOM 605 N N . ASN A 1 78 ? 6.951 -9.218 -0.714 1.00 16.48 102 ASN A N 1
ATOM 606 C CA . ASN A 1 78 ? 8.150 -10.030 -0.952 1.00 15.79 102 ASN A CA 1
ATOM 607 C C . ASN A 1 78 ? 7.792 -11.518 -1.066 1.00 16.88 102 ASN A C 1
ATOM 608 O O . ASN A 1 78 ? 7.553 -12.188 -0.052 1.00 17.82 102 ASN A O 1
ATOM 613 N N . PHE A 1 79 ? 7.750 -12.023 -2.293 1.00 15.07 103 PHE A N 1
ATOM 614 C CA . PHE A 1 79 ? 7.689 -13.476 -2.492 1.00 15.12 103 PHE A CA 1
ATOM 615 C C . PHE A 1 79 ? 9.074 -14.073 -2.316 1.00 16.25 103 PHE A C 1
ATOM 616 O O . PHE A 1 79 ? 10.084 -13.359 -2.213 1.00 16.80 103 PHE A O 1
ATOM 624 N N . SER A 1 80 ? 9.130 -15.408 -2.250 1.00 14.25 104 SER A N 1
ATOM 625 C CA . SER A 1 80 ? 10.410 -16.091 -2.138 1.00 15.90 104 SER A CA 1
ATOM 626 C C . SER A 1 80 ? 10.502 -17.135 -3.246 1.00 18.95 104 SER A C 1
ATOM 627 O O . SER A 1 80 ? 9.511 -17.796 -3.581 1.00 20.99 104 SER A O 1
ATOM 630 N N . TYR A 1 81 ? 11.693 -17.284 -3.812 1.00 17.40 105 TYR A N 1
ATOM 631 C CA . TYR A 1 81 ? 11.887 -18.157 -4.964 1.00 17.48 105 TYR A CA 1
ATOM 632 C C . TYR A 1 81 ? 13.139 -18.993 -4.800 1.00 16.12 105 TYR A C 1
ATOM 633 O O . TYR A 1 81 ? 14.220 -18.462 -4.576 1.00 19.15 105 TYR A O 1
ATOM 642 N N . SER A 1 82 ? 12.998 -20.323 -4.906 1.00 17.52 106 SER A N 1
ATOM 643 C CA . SER A 1 82 ? 14.163 -21.195 -4.843 1.00 18.96 106 SER A CA 1
ATOM 644 C C . SER A 1 82 ? 14.758 -21.396 -6.233 1.00 19.85 106 SER A C 1
ATOM 645 O O . SER A 1 82 ? 14.070 -21.826 -7.169 1.00 21.85 106 SER A O 1
ATOM 648 N N . VAL A 1 83 ? 16.040 -21.060 -6.360 1.00 20.73 107 VAL A N 1
ATOM 649 C CA . VAL A 1 83 ? 16.731 -21.043 -7.642 1.00 18.29 107 VAL A CA 1
ATOM 650 C C . VAL A 1 83 ? 16.971 -22.432 -8.220 1.00 25.68 107 VAL A C 1
ATOM 651 O O . VAL A 1 83 ? 17.418 -23.350 -7.511 1.00 25.64 107 VAL A O 1
ATOM 655 N N . ARG A 1 84 ? 16.687 -22.553 -9.516 1.00 22.23 108 ARG A N 1
ATOM 656 C CA . ARG A 1 84 ? 16.906 -23.786 -10.270 1.00 27.65 108 ARG A CA 1
ATOM 657 C C . ARG A 1 84 ? 17.995 -23.637 -11.342 1.00 27.07 108 ARG A C 1
ATOM 658 O O . ARG A 1 84 ? 18.524 -22.542 -11.589 1.00 26.02 108 ARG A O 1
ATOM 666 N N . GLN A 1 85 ? 18.346 -24.755 -11.973 1.00 29.66 109 GLN A N 1
ATOM 667 C CA . GLN A 1 85 ? 19.438 -24.769 -12.930 1.00 31.74 109 GLN A CA 1
ATOM 668 C C . GLN A 1 85 ? 19.266 -23.720 -14.019 1.00 34.59 109 GLN A C 1
ATOM 669 O O . GLN A 1 85 ? 18.196 -23.600 -14.623 1.00 36.85 109 GLN A O 1
ATOM 675 N N . GLU A 1 86 ? 20.329 -22.953 -14.237 1.00 33.68 110 GLU A N 1
ATOM 676 C CA . GLU A 1 86 ? 20.405 -21.982 -15.322 1.00 34.13 110 GLU A CA 1
ATOM 677 C C . GLU A 1 86 ? 19.534 -20.742 -15.146 1.00 33.17 110 GLU A C 1
ATOM 678 O O . GLU A 1 86 ? 19.378 -19.958 -16.083 1.00 32.40 110 GLU A O 1
ATOM 684 N N . ASP A 1 87 ? 18.977 -20.553 -13.953 1.00 28.19 111 ASP A N 1
ATOM 685 C CA . ASP A 1 87 ? 18.214 -19.335 -13.692 1.00 25.89 111 ASP A CA 1
ATOM 686 C C . ASP A 1 87 ? 19.091 -18.102 -13.804 1.00 27.57 111 ASP A C 1
ATOM 687 O O . ASP A 1 87 ? 20.290 -18.123 -13.473 1.00 29.48 111 ASP A O 1
ATOM 692 N N . THR A 1 88 ? 18.486 -17.022 -14.293 1.00 22.90 112 THR A N 1
ATOM 693 C CA . THR A 1 88 ? 19.113 -15.720 -14.330 1.00 21.75 112 THR A CA 1
ATOM 694 C C . THR A 1 88 ? 18.082 -14.748 -13.799 1.00 18.30 112 THR A C 1
ATOM 695 O O . THR A 1 88 ? 16.888 -15.068 -13.773 1.00 20.68 112 THR A O 1
ATOM 699 N N . TYR A 1 89 ? 18.524 -13.576 -13.368 1.00 21.76 113 TYR A N 1
ATOM 700 C CA . TYR A 1 89 ? 17.570 -12.566 -12.916 1.00 18.72 113 TYR A CA 1
ATOM 701 C C . TYR A 1 89 ? 16.583 -12.208 -14.018 1.00 21.78 113 TYR A C 1
ATOM 702 O O . TYR A 1 89 ? 15.385 -12.035 -13.754 1.00 21.36 113 TYR A O 1
ATOM 711 N N . GLU A 1 90 ? 17.079 -12.117 -15.249 1.00 21.45 114 GLU A N 1
ATOM 712 C CA . GLU A 1 90 ? 16.212 -11.816 -16.385 1.00 22.80 114 GLU A CA 1
ATOM 713 C C . GLU A 1 90 ? 15.145 -12.898 -16.521 1.00 23.23 114 GLU A C 1
ATOM 714 O O . GLU A 1 90 ? 13.952 -12.608 -16.613 1.00 20.67 114 GLU A O 1
ATOM 720 N N . ARG A 1 91 ? 15.558 -14.158 -16.523 1.00 21.92 115 ARG A N 1
ATOM 721 C CA . ARG A 1 91 ? 14.579 -15.229 -16.712 1.00 20.11 115 ARG A CA 1
ATOM 722 C C . ARG A 1 91 ? 13.562 -15.328 -15.577 1.00 20.85 115 ARG A C 1
ATOM 723 O O . ARG A 1 91 ? 12.373 -15.564 -15.805 1.00 20.00 115 ARG A O 1
ATOM 731 N N . VAL A 1 92 ? 14.024 -15.141 -14.347 1.00 18.76 116 VAL A N 1
ATOM 732 C CA . VAL A 1 92 ? 13.127 -15.190 -13.211 1.00 17.43 116 VAL A CA 1
ATOM 733 C C . VAL A 1 92 ? 12.048 -14.109 -13.324 1.00 15.61 116 VAL A C 1
ATOM 734 O O . VAL A 1 92 ? 10.892 -14.371 -13.035 1.00 17.12 116 VAL A O 1
ATOM 738 N N . ALA A 1 93 ? 12.437 -12.903 -13.747 1.00 16.34 117 ALA A N 1
ATOM 739 C CA . ALA A 1 93 ? 11.487 -11.794 -13.860 1.00 13.91 117 ALA A CA 1
ATOM 740 C C . ALA A 1 93 ? 10.528 -11.997 -15.038 1.00 17.09 117 ALA A C 1
ATOM 741 O O . ALA A 1 93 ? 9.310 -11.808 -14.896 1.00 19.08 117 ALA A O 1
ATOM 743 N N . ILE A 1 94 ? 11.059 -12.350 -16.202 1.00 16.69 118 ILE A N 1
ATOM 744 C CA . ILE A 1 94 ? 10.214 -12.329 -17.399 1.00 17.65 118 ILE A CA 1
ATOM 745 C C . ILE A 1 94 ? 9.401 -13.598 -17.576 1.00 20.23 118 ILE A C 1
ATOM 746 O O . ILE A 1 94 ? 8.318 -13.569 -18.163 1.00 19.96 118 ILE A O 1
ATOM 751 N N . SER A 1 95 ? 9.929 -14.702 -17.054 1.00 17.94 119 SER A N 1
ATOM 752 C CA . SER A 1 95 ? 9.303 -15.998 -17.227 1.00 17.32 119 SER A CA 1
ATOM 753 C C . SER A 1 95 ? 8.703 -16.529 -15.922 1.00 17.43 119 SER A C 1
ATOM 754 O O . SER A 1 95 ? 7.476 -16.660 -15.805 1.00 17.53 119 SER A O 1
ATOM 757 N N . ASN A 1 96 ? 9.545 -16.811 -14.927 1.00 17.10 120 ASN A N 1
ATOM 758 C CA . ASN A 1 96 ? 9.052 -17.443 -13.695 1.00 14.90 120 ASN A CA 1
ATOM 759 C C . ASN A 1 96 ? 7.992 -16.601 -12.977 1.00 13.77 120 ASN A C 1
ATOM 760 O O . ASN A 1 96 ? 7.050 -17.137 -12.410 1.00 16.25 120 ASN A O 1
ATOM 765 N N . TYR A 1 97 ? 8.156 -15.269 -13.016 1.00 13.66 121 TYR A N 1
ATOM 766 C CA . TYR A 1 97 ? 7.170 -14.347 -12.440 1.00 13.91 121 TYR A CA 1
ATOM 767 C C . TYR A 1 97 ? 6.360 -13.537 -13.473 1.00 13.09 121 TYR A C 1
ATOM 768 O O . TYR A 1 97 ? 5.615 -12.630 -13.098 1.00 13.84 121 TYR A O 1
ATOM 777 N N . ALA A 1 98 ? 6.489 -13.881 -14.752 1.00 14.01 122 ALA A N 1
ATOM 778 C CA . ALA A 1 98 ? 5.597 -13.372 -15.791 1.00 14.22 122 ALA A CA 1
ATOM 779 C C . ALA A 1 98 ? 5.465 -11.848 -15.780 1.00 15.28 122 ALA A C 1
ATOM 780 O O . ALA A 1 98 ? 4.362 -11.301 -15.895 1.00 15.62 122 ALA A O 1
ATOM 782 N N . ASN A 1 99 ? 6.608 -11.190 -15.645 1.00 14.07 123 ASN A N 1
ATOM 783 C CA . ASN A 1 99 ? 6.686 -9.719 -15.612 1.00 15.16 123 ASN A CA 1
ATOM 784 C C . ASN A 1 99 ? 5.993 -9.021 -14.455 1.00 15.99 123 ASN A C 1
ATOM 785 O O . ASN A 1 99 ? 5.765 -7.794 -14.507 1.00 16.75 123 ASN A O 1
ATOM 790 N N . LEU A 1 100 ? 5.698 -9.777 -13.395 1.00 14.21 124 LEU A N 1
ATOM 791 C CA . LEU A 1 100 ? 5.164 -9.181 -12.174 1.00 12.06 124 LEU A CA 1
ATOM 792 C C . LEU A 1 100 ? 6.273 -8.520 -11.376 1.00 15.69 124 LEU A C 1
ATOM 793 O O . LEU A 1 100 ? 6.008 -7.711 -10.492 1.00 16.58 124 LEU A O 1
ATOM 798 N N . THR A 1 101 ? 7.514 -8.895 -11.682 1.00 15.17 125 THR A N 1
ATOM 799 C CA . THR A 1 101 ? 8.694 -8.220 -11.131 1.00 14.74 125 THR A CA 1
ATOM 800 C C . THR A 1 101 ? 9.642 -7.863 -12.276 1.00 15.50 125 THR A C 1
ATOM 801 O O . THR A 1 101 ? 9.352 -8.170 -13.433 1.00 16.90 125 THR A O 1
ATOM 805 N N . THR A 1 102 ? 10.750 -7.175 -11.971 1.00 15.80 126 THR A N 1
ATOM 806 C CA . THR A 1 102 ? 11.720 -6.817 -13.007 1.00 15.85 126 THR A CA 1
ATOM 807 C C . THR A 1 102 ? 13.097 -7.350 -12.658 1.00 15.99 126 THR A C 1
ATOM 808 O O . THR A 1 102 ? 13.407 -7.580 -11.488 1.00 17.98 126 THR A O 1
ATOM 812 N N . MET A 1 103 ? 13.929 -7.513 -13.676 1.00 17.01 127 MET A N 1
ATOM 813 C CA . MET A 1 103 ? 15.272 -8.012 -13.438 1.00 19.11 127 MET A CA 1
ATOM 814 C C . MET A 1 103 ? 16.063 -7.010 -12.619 1.00 21.52 127 MET A C 1
ATOM 815 O O . MET A 1 103 ? 16.856 -7.398 -11.768 1.00 21.21 127 MET A O 1
ATOM 820 N N . GLU A 1 104 ? 15.836 -5.721 -12.853 1.00 21.02 128 GLU A N 1
ATOM 821 C CA . GLU A 1 104 ? 16.560 -4.709 -12.094 1.00 18.82 128 GLU A CA 1
ATOM 822 C C . GLU A 1 104 ? 16.204 -4.771 -10.610 1.00 17.38 128 GLU A C 1
ATOM 823 O O . GLU A 1 104 ? 17.081 -4.620 -9.740 1.00 20.54 128 GLU A O 1
ATOM 829 N N . SER A 1 105 ? 14.923 -4.985 -10.319 1.00 16.69 129 SER A N 1
ATOM 830 C CA . SER A 1 105 ? 14.473 -5.082 -8.934 1.00 15.42 129 SER A CA 1
ATOM 831 C C . SER A 1 105 ? 15.114 -6.292 -8.255 1.00 19.53 129 SER A C 1
ATOM 832 O O . SER A 1 105 ? 15.625 -6.197 -7.132 1.00 19.38 129 SER A O 1
ATOM 835 N N . LEU A 1 106 ? 15.089 -7.421 -8.952 1.00 17.85 130 LEU A N 1
ATOM 836 C CA . LEU A 1 106 ? 15.704 -8.638 -8.406 1.00 15.53 130 LEU A CA 1
ATOM 837 C C . LEU A 1 106 ? 17.181 -8.446 -8.123 1.00 19.26 130 LEU A C 1
ATOM 838 O O . LEU A 1 106 ? 17.671 -8.832 -7.061 1.00 18.56 130 LEU A O 1
ATOM 843 N N . GLN A 1 107 ? 17.904 -7.852 -9.072 1.00 18.16 131 GLN A N 1
ATOM 844 C CA . GLN A 1 107 ? 19.348 -7.712 -8.902 1.00 21.33 131 GLN A CA 1
ATOM 845 C C . GLN A 1 107 ? 19.671 -6.760 -7.743 1.00 22.07 131 GLN A C 1
ATOM 846 O O . GLN A 1 107 ? 20.621 -6.977 -7.002 1.00 24.44 131 GLN A O 1
ATOM 852 N N . ALA A 1 108 ? 18.867 -5.720 -7.559 1.00 19.82 132 ALA A N 1
ATOM 853 C CA . ALA A 1 108 ? 19.144 -4.754 -6.500 1.00 21.25 132 ALA A CA 1
ATOM 854 C C . ALA A 1 108 ? 18.957 -5.313 -5.088 1.00 21.02 132 ALA A C 1
ATOM 855 O O . ALA A 1 108 ? 19.664 -4.919 -4.156 1.00 26.53 132 ALA A O 1
ATOM 857 N N . ARG A 1 109 ? 18.020 -6.248 -4.935 1.00 17.18 133 ARG A N 1
ATOM 858 C CA . ARG A 1 109 ? 17.591 -6.688 -3.613 1.00 18.40 133 ARG A CA 1
ATOM 859 C C . ARG A 1 109 ? 18.100 -8.074 -3.239 1.00 21.67 133 ARG A C 1
ATOM 860 O O . ARG A 1 109 ? 17.764 -8.568 -2.171 1.00 21.75 133 ARG A O 1
ATOM 868 N N . ASN A 1 110 ? 18.909 -8.673 -4.112 1.00 18.64 134 ASN A N 1
ATOM 869 C CA . ASN A 1 110 ? 19.537 -9.979 -3.835 1.00 19.75 134 ASN A CA 1
ATOM 870 C C . ASN A 1 110 ? 21.040 -9.845 -3.992 1.00 20.81 134 ASN A C 1
ATOM 871 O O . ASN A 1 110 ? 21.497 -9.038 -4.803 1.00 22.79 134 ASN A O 1
ATOM 876 N N . PRO A 1 111 ? 21.821 -10.624 -3.208 1.00 19.60 135 PRO A N 1
ATOM 877 C CA . PRO A 1 111 ? 23.271 -10.403 -3.164 1.00 18.77 135 PRO A CA 1
ATOM 878 C C . PRO A 1 111 ? 24.067 -11.204 -4.192 1.00 22.13 135 PRO A C 1
ATOM 879 O O . PRO A 1 111 ? 25.281 -11.005 -4.310 1.00 23.57 135 PRO A O 1
ATOM 883 N N . PHE A 1 112 ? 23.404 -12.093 -4.925 1.00 21.72 136 PHE A N 1
ATOM 884 C CA . PHE A 1 112 ? 24.126 -12.936 -5.866 1.00 22.08 136 PHE A CA 1
ATOM 885 C C . PHE A 1 112 ? 24.462 -12.140 -7.115 1.00 22.69 136 PHE A C 1
ATOM 886 O O . PHE A 1 112 ? 23.590 -11.501 -7.697 1.00 22.76 136 PHE A O 1
ATOM 894 N N . PRO A 1 113 ? 25.739 -12.135 -7.506 1.00 27.09 137 PRO A N 1
ATOM 895 C CA . PRO A 1 113 ? 26.083 -11.520 -8.789 1.00 28.02 137 PRO A CA 1
ATOM 896 C C . PRO A 1 113 ? 25.239 -12.162 -9.881 1.00 29.45 137 PRO A C 1
ATOM 897 O O . PRO A 1 113 ? 24.888 -13.337 -9.784 1.00 28.10 137 PRO A O 1
ATOM 901 N N . ALA A 1 114 ? 24.906 -11.395 -10.914 1.00 29.39 138 ALA A N 1
ATOM 902 C CA . ALA A 1 114 ? 24.059 -11.896 -11.983 1.00 28.14 138 ALA A CA 1
ATOM 903 C C . ALA A 1 114 ? 24.637 -13.154 -1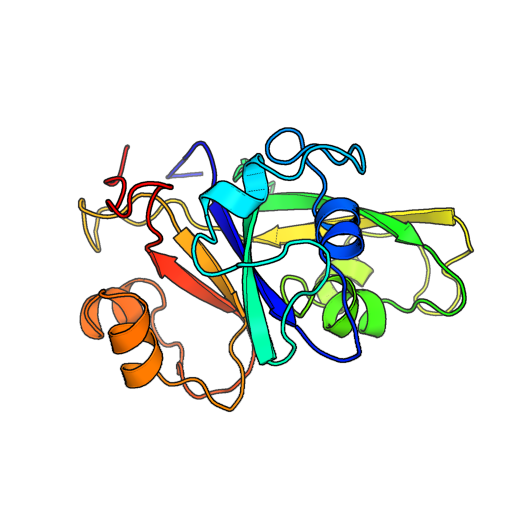2.627 1.00 29.09 138 ALA A C 1
ATOM 904 O O . ALA A 1 114 ? 23.899 -13.967 -13.173 1.00 32.11 138 ALA A O 1
ATOM 906 N N . THR A 1 115 ? 25.962 -13.308 -12.562 1.00 29.74 139 THR A N 1
ATOM 907 C CA . THR A 1 115 ? 26.640 -14.442 -13.189 1.00 32.82 139 THR A CA 1
ATOM 908 C C . THR A 1 115 ? 26.893 -15.630 -12.243 1.00 29.80 139 THR A C 1
ATOM 909 O O . THR A 1 115 ? 27.447 -16.651 -12.648 1.00 33.18 139 THR A O 1
ATOM 913 N N . ASN A 1 116 ? 26.486 -15.501 -10.985 1.00 30.34 140 ASN A N 1
ATOM 914 C CA . ASN A 1 116 ? 26.676 -16.580 -10.021 1.00 30.25 140 ASN A CA 1
ATOM 915 C C . ASN A 1 116 ? 25.489 -16.671 -9.086 1.00 33.84 140 ASN A C 1
ATOM 916 O O . ASN A 1 116 ? 25.561 -16.200 -7.947 1.00 30.98 140 ASN A O 1
ATOM 921 N N . ILE A 1 117 ? 24.388 -17.235 -9.581 1.00 29.14 141 ILE A N 1
ATOM 922 C CA . ILE A 1 117 ? 23.233 -17.518 -8.746 1.00 26.13 141 ILE A CA 1
ATOM 923 C C . ILE A 1 117 ? 23.112 -19.029 -8.570 1.00 31.52 141 ILE A C 1
ATOM 924 O O . ILE A 1 117 ? 22.614 -19.732 -9.456 1.00 30.35 141 ILE A O 1
ATOM 929 N N . PRO A 1 118 ? 23.553 -19.537 -7.417 1.00 29.01 142 PRO A N 1
ATOM 930 C CA . PRO A 1 118 ? 23.682 -20.993 -7.282 1.00 24.20 142 PRO A CA 1
ATOM 931 C C . PRO A 1 118 ? 22.367 -21.741 -7.066 1.00 25.67 142 PRO A C 1
ATOM 932 O O . PRO A 1 118 ? 21.399 -21.216 -6.539 1.00 25.34 142 PRO A O 1
ATOM 936 N N . LEU A 1 119 ? 22.350 -23.005 -7.488 1.00 25.17 143 LEU A N 1
ATOM 937 C CA . LEU A 1 119 ? 21.228 -23.883 -7.226 1.00 24.67 143 LEU A CA 1
ATOM 938 C C . LEU A 1 119 ? 20.851 -23.825 -5.745 1.00 25.13 143 LEU A C 1
ATOM 939 O O . LEU A 1 119 ? 21.724 -23.921 -4.863 1.00 26.09 143 LEU A O 1
ATOM 944 N N . SER A 1 120 ? 19.566 -23.624 -5.500 1.00 27.32 144 SER A N 1
ATOM 945 C CA . SER A 1 120 ? 18.980 -23.589 -4.159 1.00 25.37 144 SER A CA 1
ATOM 946 C C . SER A 1 120 ? 19.237 -22.316 -3.351 1.00 24.96 144 SER A C 1
ATOM 947 O O . SER A 1 120 ? 18.850 -22.236 -2.187 1.00 30.96 144 SER A O 1
ATOM 950 N N . ALA A 1 121 ? 19.849 -21.314 -3.971 1.00 26.86 145 ALA A N 1
ATOM 951 C CA . ALA A 1 121 ? 19.767 -19.966 -3.401 1.00 24.44 145 ALA A CA 1
ATOM 952 C C . ALA A 1 121 ? 18.287 -19.593 -3.323 1.00 26.57 145 ALA A C 1
ATOM 953 O O . ALA A 1 121 ? 17.458 -20.125 -4.076 1.00 22.42 145 ALA A O 1
ATOM 955 N N . THR A 1 122 ? 17.941 -18.678 -2.418 1.00 19.60 146 THR A N 1
ATOM 956 C CA . THR A 1 122 ? 16.585 -18.170 -2.349 1.00 14.76 146 THR A CA 1
ATOM 957 C C . THR A 1 122 ? 16.649 -16.689 -2.730 1.00 15.50 146 THR A C 1
ATOM 958 O O . THR A 1 122 ? 17.530 -15.965 -2.243 1.00 20.40 146 THR A O 1
ATOM 962 N N . LEU A 1 123 ? 15.733 -16.281 -3.604 1.00 15.75 147 LEU A N 1
ATOM 963 C CA . LEU A 1 123 ? 15.613 -14.876 -3.981 1.00 16.00 147 LEU A CA 1
ATOM 964 C C . LEU A 1 123 ? 14.434 -14.251 -3.285 1.00 17.90 147 LEU A C 1
ATOM 965 O O . LEU A 1 123 ? 13.367 -14.869 -3.140 1.00 18.37 147 LEU A O 1
ATOM 970 N N . ASN A 1 124 ? 14.630 -12.986 -2.902 1.00 15.60 148 ASN A N 1
ATOM 971 C CA . ASN A 1 124 ? 13.567 -12.085 -2.480 1.00 17.69 148 ASN A CA 1
ATOM 972 C C . ASN A 1 124 ? 13.003 -11.440 -3.743 1.00 15.17 148 ASN A C 1
ATOM 973 O O . ASN A 1 124 ? 13.738 -10.797 -4.498 1.00 16.07 148 ASN A O 1
ATOM 978 N N . VAL A 1 125 ? 11.712 -11.675 -4.001 1.00 14.85 149 VAL A N 1
ATOM 979 C CA . VAL A 1 125 ? 11.074 -11.230 -5.246 1.00 13.14 149 VAL A CA 1
ATOM 980 C C . VAL A 1 125 ? 9.968 -10.238 -4.945 1.00 15.44 149 VAL A C 1
ATOM 981 O O . VAL A 1 125 ? 8.947 -10.612 -4.370 1.00 15.98 149 VAL A O 1
ATOM 985 N N . LEU A 1 126 ? 10.173 -8.972 -5.316 1.00 13.84 150 LEU A N 1
ATOM 986 C CA . LEU A 1 126 ? 9.187 -7.934 -5.028 1.00 13.14 150 LEU A CA 1
ATOM 987 C C . LEU A 1 126 ? 8.155 -7.795 -6.135 1.00 12.96 150 LEU A C 1
ATOM 988 O O . LEU A 1 126 ? 8.490 -7.622 -7.310 1.00 15.40 150 LEU A O 1
ATOM 993 N N . VAL A 1 127 ? 6.884 -7.858 -5.755 1.00 13.75 151 VAL A N 1
ATOM 994 C CA . VAL A 1 127 ? 5.809 -7.563 -6.688 1.00 13.14 151 VAL A CA 1
ATOM 995 C C . VAL A 1 127 ? 4.982 -6.448 -6.043 1.00 15.69 151 VAL A C 1
ATOM 996 O O . VAL A 1 127 ? 4.551 -6.574 -4.884 1.00 15.28 151 VAL A O 1
ATOM 1000 N N . ASN A 1 128 ? 4.762 -5.363 -6.778 1.00 13.90 152 ASN A N 1
ATOM 1001 C CA . ASN A 1 128 ? 4.055 -4.227 -6.204 1.00 14.28 152 ASN A CA 1
ATOM 1002 C C . ASN A 1 128 ? 2.547 -4.404 -6.288 1.00 17.09 152 ASN A C 1
ATOM 1003 O O . ASN A 1 128 ? 2.049 -5.282 -7.006 1.00 17.17 152 ASN A O 1
ATOM 1008 N N . CYS A 1 129 ? 1.821 -3.584 -5.528 1.00 16.16 153 CYS A N 1
ATOM 1009 C CA . CYS A 1 129 ? 0.363 -3.677 -5.538 1.00 16.44 153 CYS A CA 1
ATOM 1010 C C . CYS A 1 129 ? -0.216 -2.318 -5.225 1.00 20.23 153 CYS A C 1
ATOM 1011 O O . CYS A 1 129 ? 0.522 -1.386 -4.921 1.00 18.21 153 CYS A O 1
ATOM 1014 N N . SER A 1 130 ? -1.541 -2.231 -5.293 1.00 16.90 154 SER A N 1
ATOM 1015 C CA . SER A 1 130 ? -2.267 -1.012 -4.943 1.00 17.91 154 SER A CA 1
ATOM 1016 C C . SER A 1 130 ? -3.458 -1.369 -4.072 1.00 19.72 154 SER A C 1
ATOM 1017 O O . SER A 1 130 ? -4.052 -2.433 -4.251 1.00 18.55 154 SER A O 1
ATOM 1020 N N . CYS A 1 131 ? -3.811 -0.451 -3.164 1.00 18.65 155 CYS A N 1
ATOM 1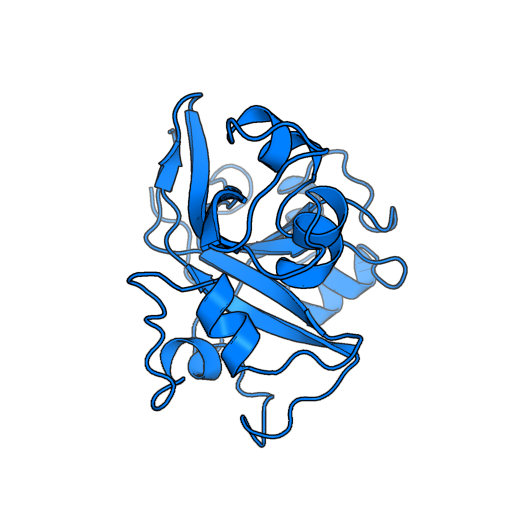021 C CA . CYS A 1 131 ? -5.035 -0.538 -2.372 1.00 21.24 155 CYS A CA 1
ATOM 1022 C C . CYS A 1 131 ? -6.080 0.469 -2.838 1.00 22.85 155 CYS A C 1
ATOM 1023 O O . CYS A 1 131 ? -7.142 0.589 -2.220 1.00 25.03 155 CYS A O 1
ATOM 1026 N N . GLY A 1 132 ? -5.784 1.175 -3.924 1.00 18.53 156 GLY A N 1
ATOM 1027 C CA . GLY A 1 132 ? -6.702 2.181 -4.443 1.00 21.22 156 GLY A CA 1
ATOM 1028 C C . GLY A 1 132 ? -6.295 3.606 -4.133 1.00 26.66 156 GLY A C 1
ATOM 1029 O O . GLY A 1 132 ? -5.185 3.875 -3.662 1.00 24.87 156 GLY A O 1
ATOM 1030 N N . ASP A 1 133 ? -7.218 4.529 -4.397 1.00 24.08 157 ASP A N 1
ATOM 1031 C CA . ASP A 1 133 ? -6.954 5.951 -4.274 1.00 23.39 157 ASP A CA 1
ATOM 1032 C C . ASP A 1 133 ? -8.326 6.605 -4.165 1.00 26.53 157 ASP A C 1
ATOM 1033 O O . ASP A 1 133 ? -9.104 6.609 -5.118 1.00 27.10 157 ASP A O 1
ATOM 1038 N N . GLU A 1 134 ? -8.628 7.116 -2.982 1.00 29.80 158 GLU A N 1
ATOM 1039 C CA . GLU A 1 134 ? -9.945 7.676 -2.710 1.00 31.30 158 GLU A CA 1
ATOM 1040 C C . GLU A 1 134 ? -10.233 8.888 -3.593 1.00 34.03 158 GLU A C 1
ATOM 1041 O O . GLU A 1 134 ? -11.393 9.227 -3.824 1.00 38.82 158 GLU A O 1
ATOM 1047 N N . SER A 1 135 ? -9.188 9.539 -4.088 1.00 32.82 159 SER A N 1
ATOM 1048 C CA . SER A 1 135 ? -9.387 10.720 -4.927 1.00 34.40 159 SER A CA 1
ATOM 1049 C C . SER A 1 135 ? -9.776 10.320 -6.350 1.00 38.52 159 SER A C 1
ATOM 1050 O O . SER A 1 135 ? -10.228 11.150 -7.134 1.00 36.53 159 SER A O 1
ATOM 1053 N N . VAL A 1 136 ? -9.607 9.040 -6.672 1.00 30.46 160 VAL A N 1
ATOM 1054 C CA . VAL A 1 136 ? -10.066 8.501 -7.949 1.00 24.77 160 VAL A CA 1
ATOM 1055 C C . VAL A 1 136 ? -11.464 7.930 -7.811 1.00 26.29 160 VAL A C 1
ATOM 1056 O O . VAL A 1 136 ? -12.364 8.277 -8.580 1.00 31.98 160 VAL A O 1
ATOM 1060 N N . SER A 1 137 ? -11.649 7.053 -6.828 1.00 28.21 161 SER A N 1
ATOM 1061 C CA . SER A 1 137 ? -12.956 6.465 -6.582 1.00 29.51 161 SER A CA 1
ATOM 1062 C C . SER A 1 137 ? -13.022 5.817 -5.211 1.00 29.13 161 SER A C 1
ATOM 1063 O O . SER A 1 137 ? -12.060 5.191 -4.765 1.00 30.31 161 SER A O 1
ATOM 1066 N N . LYS A 1 138 ? -14.174 5.944 -4.556 1.00 27.96 162 LYS A N 1
ATOM 1067 C CA . LYS A 1 138 ? -14.426 5.189 -3.335 1.00 27.34 162 LYS A CA 1
ATOM 1068 C C . LYS A 1 138 ? -14.904 3.765 -3.624 1.00 27.14 162 LYS A C 1
ATOM 1069 O O . LYS A 1 138 ? -15.057 2.957 -2.707 1.00 28.50 162 LYS A O 1
ATOM 1075 N N . ASP A 1 139 ? -15.137 3.450 -4.896 1.00 28.19 163 ASP A N 1
ATOM 1076 C CA . ASP A 1 139 ? -15.781 2.185 -5.256 1.00 26.32 163 ASP A CA 1
ATOM 1077 C C . ASP A 1 139 ? -14.851 0.980 -5.374 1.00 24.04 163 ASP A C 1
ATOM 1078 O O . ASP A 1 139 ? -15.320 -0.138 -5.556 1.00 26.15 163 ASP A O 1
ATOM 1083 N N . PHE A 1 140 ? -13.546 1.203 -5.302 1.00 23.99 164 PHE A N 1
ATOM 1084 C CA . PHE A 1 140 ? -12.593 0.111 -5.552 1.00 19.94 164 PHE A CA 1
ATOM 1085 C C . PHE A 1 140 ? -11.493 0.043 -4.516 1.00 20.90 164 PHE A C 1
ATOM 1086 O O . PHE A 1 140 ? -10.790 1.027 -4.286 1.00 22.64 164 PHE A O 1
ATOM 1094 N N . GLY A 1 141 ? -11.330 -1.141 -3.916 1.00 22.64 165 GLY A N 1
ATOM 1095 C CA . GLY A 1 141 ? -10.331 -1.327 -2.883 1.00 20.70 165 GLY A CA 1
ATOM 1096 C C . GLY A 1 141 ? -9.528 -2.605 -3.069 1.00 18.80 165 GLY A C 1
ATOM 1097 O O . GLY A 1 141 ? -8.719 -2.944 -2.212 1.00 22.12 165 GLY A O 1
ATOM 1098 N N . LEU A 1 142 ? -9.758 -3.307 -4.174 1.00 18.03 166 LEU A N 1
ATOM 1099 C CA . LEU A 1 142 ? -9.011 -4.529 -4.490 1.00 15.07 166 LEU A CA 1
ATOM 1100 C C . LEU A 1 142 ? -8.486 -4.369 -5.902 1.00 18.38 166 LEU A C 1
ATOM 1101 O O . LEU A 1 142 ? -9.252 -4.051 -6.822 1.00 17.91 166 LEU A O 1
ATOM 1106 N N . PHE A 1 143 ? -7.179 -4.563 -6.070 1.00 16.95 167 PHE A N 1
ATOM 1107 C CA . PHE A 1 143 ? -6.507 -4.250 -7.332 1.00 16.20 167 PHE A CA 1
ATOM 1108 C C . PHE A 1 143 ? -5.660 -5.370 -7.856 1.00 14.18 167 PHE A C 1
ATOM 1109 O O . PHE A 1 143 ? -4.991 -6.070 -7.083 1.00 16.50 167 PHE A O 1
ATOM 1117 N N . VAL A 1 144 ? -5.701 -5.510 -9.174 1.00 15.62 168 VAL A N 1
ATOM 1118 C CA . VAL A 1 144 ? -4.885 -6.483 -9.891 1.00 13.57 168 VAL A CA 1
ATOM 1119 C C . VAL A 1 144 ? -3.621 -5.779 -10.346 1.00 16.32 168 VAL A C 1
ATOM 1120 O O . VAL A 1 144 ? -3.675 -4.728 -10.991 1.00 17.07 168 VAL A O 1
ATOM 1124 N N . THR A 1 145 ? -2.481 -6.350 -9.989 1.00 14.46 169 THR A N 1
ATOM 1125 C CA . THR A 1 145 ? -1.211 -5.943 -10.553 1.00 14.83 169 THR A CA 1
ATOM 1126 C C . THR A 1 145 ? -1.097 -6.641 -11.909 1.00 16.13 169 THR A C 1
ATOM 1127 O O . THR A 1 145 ? -0.955 -7.873 -11.991 1.00 15.59 169 THR A O 1
ATOM 1131 N N . TYR A 1 146 ? -1.195 -5.852 -12.970 1.00 14.57 170 TYR A N 1
ATOM 1132 C CA . TYR A 1 146 ? -1.445 -6.375 -14.303 1.00 16.25 170 TYR A CA 1
ATOM 1133 C C . TYR A 1 146 ? -0.304 -6.010 -15.239 1.00 15.43 170 TYR A C 1
ATOM 1134 O O . TYR A 1 146 ? -0.181 -4.870 -15.662 1.00 16.48 170 TYR A O 1
ATOM 1143 N N . PRO A 1 147 ? 0.582 -6.966 -15.545 1.00 15.05 171 PRO A N 1
ATOM 1144 C CA . PRO A 1 147 ? 1.648 -6.651 -16.506 1.00 15.48 171 PRO A CA 1
ATOM 1145 C C . PRO A 1 147 ? 1.085 -6.560 -17.933 1.00 16.31 171 PRO A C 1
ATOM 1146 O O . PRO A 1 147 ? 0.405 -7.479 -18.413 1.00 18.88 171 PRO A O 1
ATOM 1150 N N . LEU A 1 148 ? 1.360 -5.434 -18.589 1.00 16.33 172 LEU A N 1
ATOM 1151 C CA . LEU A 1 148 ? 0.864 -5.169 -19.940 1.00 17.60 172 LEU A CA 1
ATOM 1152 C C . LEU A 1 148 ? 1.548 -6.037 -20.981 1.00 20.29 172 LEU A C 1
ATOM 1153 O O . LEU A 1 148 ? 2.757 -6.272 -20.911 1.00 20.90 172 LEU A O 1
ATOM 1158 N N . ARG A 1 149 ? 0.757 -6.496 -21.948 1.00 23.56 173 ARG A N 1
ATOM 1159 C CA . ARG A 1 149 ? 1.277 -7.230 -23.102 1.00 22.67 173 ARG A CA 1
ATOM 1160 C C . ARG A 1 149 ? 0.907 -6.504 -24.383 1.00 24.87 173 ARG A C 1
ATOM 1161 O O . ARG A 1 149 ? 0.017 -5.656 -24.382 1.00 24.94 173 ARG A O 1
ATOM 1169 N N . PRO A 1 150 ? 1.598 -6.831 -25.485 1.00 27.52 174 PRO A N 1
ATOM 1170 C CA . PRO A 1 150 ? 1.386 -6.092 -26.737 1.00 29.51 174 PRO A CA 1
ATOM 1171 C C . PRO A 1 150 ? -0.064 -6.107 -27.219 1.00 26.92 174 PRO A C 1
ATOM 1172 O O . PRO A 1 150 ? -0.486 -5.159 -27.894 1.00 30.78 174 PRO A O 1
ATOM 1176 N N . GLU A 1 151 ? -0.823 -7.138 -26.865 1.00 29.83 175 GLU A N 1
ATOM 1177 C CA . GLU A 1 151 ? -2.200 -7.238 -27.311 1.00 33.41 175 GLU A CA 1
ATOM 1178 C C . GLU A 1 151 ? -3.171 -6.398 -26.474 1.00 36.50 175 GLU A C 1
ATOM 1179 O O . GLU A 1 151 ? -4.313 -6.191 -26.876 1.00 32.95 175 GLU A O 1
ATOM 1185 N N . ASP A 1 152 ? -2.715 -5.904 -25.324 1.00 27.21 176 ASP A N 1
ATOM 1186 C CA . ASP A 1 152 ? -3.573 -5.075 -24.466 1.00 24.47 176 ASP A CA 1
ATOM 1187 C C . ASP A 1 152 ? -3.696 -3.638 -24.943 1.00 26.47 176 ASP A C 1
ATOM 1188 O O . ASP A 1 152 ? -2.777 -3.098 -25.541 1.00 27.05 176 ASP A O 1
ATOM 1193 N N . SER A 1 153 ? -4.838 -3.020 -24.637 1.00 26.02 177 SER A N 1
ATOM 1194 C CA . SER A 1 153 ? -5.029 -1.590 -24.830 1.00 26.51 177 SER A CA 1
ATOM 1195 C C . SER A 1 153 ? -5.923 -1.056 -23.711 1.00 23.87 177 SER A C 1
ATOM 1196 O O . SER A 1 153 ? -6.512 -1.833 -22.949 1.00 26.46 177 SER A O 1
ATOM 1199 N N . LEU A 1 154 ? -6.029 0.269 -23.606 1.00 25.94 178 LEU A N 1
ATOM 1200 C CA . LEU A 1 154 ? -6.912 0.832 -22.601 1.00 24.67 178 LEU A CA 1
ATOM 1201 C C . LEU A 1 154 ? -8.344 0.348 -22.826 1.00 26.98 178 LEU A C 1
ATOM 1202 O O . LEU A 1 154 ? -9.008 -0.101 -21.898 1.00 27.48 178 LEU A O 1
ATOM 1207 N N . SER A 1 155 ? -8.821 0.439 -24.065 1.00 29.08 179 SER A N 1
ATOM 1208 C CA . SER A 1 155 ? -10.178 -0.022 -24.369 1.00 32.63 179 SER A CA 1
ATOM 1209 C C . SER A 1 155 ? -10.383 -1.512 -24.091 1.00 30.05 179 SER A C 1
ATOM 1210 O O . SER A 1 155 ? -11.413 -1.898 -23.540 1.00 33.73 179 SER A O 1
ATOM 1213 N N . SER A 1 156 ? -9.414 -2.356 -24.444 1.00 32.33 180 SER A N 1
ATOM 1214 C CA . SER A 1 156 ? -9.571 -3.795 -24.200 1.00 30.54 180 SER A CA 1
ATOM 1215 C C . SER A 1 156 ? -9.562 -4.147 -22.715 1.00 33.69 180 SER A C 1
ATOM 1216 O O . SER A 1 156 ? -10.302 -5.021 -22.279 1.00 32.72 180 SER A O 1
ATOM 1219 N N . ILE A 1 157 ? -8.731 -3.465 -21.932 1.00 25.77 181 ILE A N 1
ATOM 1220 C CA . ILE A 1 157 ? -8.708 -3.717 -20.492 1.00 25.70 181 ILE A CA 1
ATOM 1221 C C . ILE A 1 157 ? -9.966 -3.155 -19.823 1.00 26.44 181 ILE A C 1
ATOM 1222 O O . ILE A 1 157 ? -10.501 -3.746 -18.892 1.00 29.46 181 ILE A O 1
ATOM 1227 N N . ALA A 1 158 ? -10.446 -2.017 -20.311 1.00 27.26 182 ALA A N 1
ATOM 1228 C CA . ALA A 1 158 ? -11.682 -1.441 -19.792 1.00 29.84 182 ALA A CA 1
ATOM 1229 C C . ALA A 1 158 ? -12.840 -2.408 -20.018 1.00 34.75 182 ALA A C 1
ATOM 1230 O O . ALA A 1 158 ? -13.670 -2.619 -19.135 1.00 33.51 182 ALA A O 1
ATOM 1232 N N . ARG A 1 159 ? -12.884 -2.986 -21.215 1.00 35.17 183 ARG A N 1
ATOM 1233 C CA . ARG A 1 159 ? -13.949 -3.911 -21.597 1.00 42.08 183 ARG A CA 1
ATOM 1234 C C . ARG A 1 159 ? -13.918 -5.183 -20.759 1.00 41.48 183 ARG A C 1
ATOM 1235 O O . ARG A 1 159 ? -14.950 -5.641 -20.265 1.00 46.38 183 ARG A O 1
ATOM 1243 N N . SER A 1 160 ? -12.727 -5.744 -20.589 1.00 37.40 184 SER A N 1
ATOM 1244 C CA . SER A 1 160 ? -12.558 -6.998 -19.863 1.00 38.81 184 SER A CA 1
ATOM 1245 C C . SER A 1 160 ? -12.655 -6.842 -18.343 1.00 43.50 184 SER A C 1
ATOM 1246 O O . SER A 1 160 ? -13.074 -7.766 -17.652 1.00 42.92 184 SER A O 1
ATOM 1249 N N . SER A 1 161 ? -12.270 -5.679 -17.820 1.00 32.49 185 SER A N 1
ATOM 1250 C CA . SER A 1 161 ? -12.306 -5.457 -16.377 1.00 28.14 185 SER A CA 1
ATOM 1251 C C . SER A 1 161 ? -13.683 -4.993 -15.905 1.00 31.24 185 SER A C 1
ATOM 1252 O O . SER A 1 161 ? -14.047 -5.189 -14.751 1.00 35.45 185 SER A O 1
ATOM 1255 N N . GLY A 1 162 ? -14.438 -4.361 -16.793 1.00 32.50 186 GLY A N 1
ATOM 1256 C CA . GLY A 1 162 ? -15.724 -3.797 -16.423 1.00 38.26 186 GLY A CA 1
ATOM 1257 C C . GLY A 1 162 ? -15.572 -2.476 -15.688 1.00 40.30 186 GLY A C 1
ATOM 1258 O O . GLY A 1 162 ? -16.490 -2.027 -14.996 1.00 32.76 186 GLY A O 1
ATOM 1259 N N . VAL A 1 163 ? -14.401 -1.860 -15.840 1.00 31.07 187 VAL A N 1
ATOM 1260 C CA . VAL A 1 163 ? -14.105 -0.562 -15.243 1.00 32.05 187 VAL A CA 1
ATOM 1261 C C . VAL A 1 163 ? -13.939 0.451 -16.372 1.00 26.64 187 VAL A C 1
ATOM 1262 O O . VAL A 1 163 ? -13.365 0.127 -17.410 1.00 30.12 187 VAL A O 1
ATOM 1266 N N . SER A 1 164 ? -14.441 1.668 -16.184 1.00 27.25 188 SER A N 1
ATOM 1267 C CA . SER A 1 164 ? -14.366 2.673 -17.240 1.00 27.79 188 SER A CA 1
ATOM 1268 C C . SER A 1 164 ? -12.920 3.035 -17.562 1.00 30.76 188 SER A C 1
ATOM 1269 O O . SER A 1 164 ? -12.053 2.999 -16.692 1.00 27.96 188 SER A O 1
ATOM 1272 N N . ALA A 1 165 ? -12.672 3.379 -18.821 1.00 29.02 189 ALA A N 1
ATOM 1273 C CA . ALA A 1 165 ? -11.339 3.787 -19.264 1.00 29.62 189 ALA A CA 1
ATOM 1274 C C . ALA A 1 165 ? -10.795 5.003 -18.514 1.00 28.63 189 ALA A C 1
ATOM 1275 O O . ALA A 1 165 ? -9.603 5.068 -18.228 1.00 27.50 189 ALA A O 1
ATOM 1277 N N . ASP A 1 166 ? -11.650 5.974 -18.205 1.00 28.92 190 ASP A N 1
ATOM 1278 C CA . ASP A 1 166 ? -11.183 7.165 -17.490 1.00 29.78 190 ASP A CA 1
ATOM 1279 C C . ASP A 1 166 ? -10.721 6.818 -16.078 1.00 28.51 190 ASP A C 1
ATOM 1280 O O . ASP A 1 166 ? -9.716 7.351 -15.608 1.00 25.90 190 ASP A O 1
ATOM 1285 N N . ILE A 1 167 ? -11.457 5.939 -15.399 1.00 25.39 191 ILE A N 1
ATOM 1286 C CA . ILE A 1 167 ? -11.059 5.503 -14.060 1.00 22.78 191 ILE A CA 1
ATOM 1287 C C . ILE A 1 167 ? -9.722 4.747 -14.140 1.00 24.23 191 ILE A C 1
ATOM 1288 O O . ILE A 1 167 ? -8.797 5.022 -13.367 1.00 23.96 191 ILE A O 1
ATOM 1293 N N . LEU A 1 168 ? -9.610 3.813 -15.084 1.00 21.99 192 LEU A N 1
ATOM 1294 C CA . LEU A 1 168 ? -8.357 3.076 -15.251 1.00 22.29 192 LEU A CA 1
ATOM 1295 C C . LEU A 1 168 ? -7.184 4.014 -15.487 1.00 20.56 192 LEU A C 1
ATOM 1296 O O . LEU A 1 168 ? -6.109 3.830 -14.922 1.00 21.77 192 LEU A O 1
ATOM 1301 N N . GLN A 1 169 ? -7.379 5.021 -16.333 1.00 22.28 193 GLN A N 1
ATOM 1302 C CA . GLN A 1 169 ? -6.281 5.934 -16.617 1.00 19.39 193 GLN A CA 1
ATOM 1303 C C . GLN A 1 169 ? -5.914 6.748 -15.387 1.00 23.24 193 GLN A C 1
ATOM 1304 O O . GLN A 1 169 ? -4.737 7.006 -15.140 1.00 24.64 193 GLN A O 1
ATOM 1310 N N . ARG A 1 170 ? -6.918 7.170 -14.624 1.00 21.82 194 ARG A N 1
ATOM 1311 C CA . ARG A 1 170 ? -6.671 7.979 -13.430 1.00 21.39 194 ARG A CA 1
ATOM 1312 C C . ARG A 1 170 ? -5.897 7.190 -12.370 1.00 20.16 194 ARG A C 1
ATOM 1313 O O . ARG A 1 170 ? -5.130 7.769 -11.598 1.00 24.15 194 ARG A O 1
ATOM 1321 N N . TYR A 1 171 ? -6.102 5.877 -12.320 1.00 20.64 195 TYR A N 1
ATOM 1322 C CA . TYR A 1 171 ? -5.323 5.037 -11.402 1.00 18.28 195 TYR A CA 1
ATOM 1323 C C . TYR A 1 171 ? -3.889 4.835 -11.888 1.00 21.82 195 TYR A C 1
ATOM 1324 O O . TYR A 1 171 ? -3.028 4.381 -11.140 1.00 22.98 195 TYR A O 1
ATOM 1333 N N . ASN A 1 172 ? -3.647 5.142 -13.155 1.00 19.78 196 ASN A N 1
ATOM 1334 C CA . ASN A 1 172 ? -2.366 4.840 -13.782 1.00 19.74 196 ASN A CA 1
ATOM 1335 C C . ASN A 1 172 ? -1.972 6.040 -14.617 1.00 18.40 196 ASN A C 1
ATOM 1336 O O . ASN A 1 172 ? -1.875 5.959 -15.848 1.00 20.75 196 ASN A O 1
ATOM 1341 N N . PRO A 1 173 ? -1.758 7.179 -13.945 1.00 21.75 197 PRO A N 1
ATOM 1342 C CA . PRO A 1 173 ? -1.719 8.438 -14.691 1.00 19.69 197 PRO A CA 1
ATOM 1343 C C . PRO A 1 173 ? -0.495 8.538 -15.586 1.00 21.68 197 PRO A C 1
ATOM 1344 O O . PRO A 1 173 ? 0.624 8.180 -15.176 1.00 24.69 197 PRO A O 1
ATOM 1348 N N . GLY A 1 174 ? -0.730 8.963 -16.820 1.00 22.07 198 GLY A N 1
ATOM 1349 C CA . GLY A 1 174 ? 0.339 9.162 -17.783 1.00 20.07 198 GLY A CA 1
ATOM 1350 C C . GLY A 1 174 ? 0.812 7.885 -18.457 1.00 20.60 198 GLY A C 1
ATOM 1351 O O . GLY A 1 174 ? 1.679 7.950 -19.328 1.00 23.14 198 GLY A O 1
ATOM 1352 N N . VAL A 1 175 ? 0.246 6.742 -18.077 1.00 20.09 199 VAL A N 1
ATOM 1353 C CA . VAL A 1 175 ? 0.693 5.440 -18.591 1.00 19.37 199 VAL A CA 1
ATOM 1354 C C . VAL A 1 175 ? -0.067 5.024 -19.840 1.00 20.99 199 VAL A C 1
ATOM 1355 O O . VAL A 1 175 ? -1.298 4.939 -19.832 1.00 21.89 199 VAL A O 1
ATOM 1359 N N . ASN A 1 176 ? 0.670 4.775 -20.917 1.00 19.59 200 ASN A N 1
ATOM 1360 C CA . ASN A 1 176 ? 0.068 4.311 -22.169 1.00 20.30 200 ASN A CA 1
ATOM 1361 C C . ASN A 1 176 ? -0.257 2.813 -22.058 1.00 20.75 200 ASN A C 1
ATOM 1362 O O . ASN A 1 176 ? 0.654 1.968 -22.006 1.00 23.88 200 ASN A O 1
ATOM 1367 N N . PHE A 1 177 ? -1.547 2.492 -21.990 1.00 23.62 201 PHE A N 1
ATOM 1368 C CA . PHE A 1 177 ? -1.981 1.105 -21.785 1.00 21.04 201 PHE A CA 1
ATOM 1369 C C . PHE A 1 177 ? -1.701 0.216 -22.992 1.00 25.94 201 PHE A C 1
ATOM 1370 O O . PHE A 1 177 ? -1.929 -1.004 -22.939 1.00 24.97 201 PHE A O 1
ATOM 1378 N N . ASN A 1 178 ? -1.232 0.816 -24.079 1.00 26.42 202 ASN A N 1
ATOM 1379 C CA . ASN A 1 178 ? -0.880 0.058 -25.277 1.00 29.73 202 ASN A CA 1
ATOM 1380 C C . ASN A 1 178 ? 0.635 -0.115 -25.448 1.00 31.54 202 ASN A C 1
ATOM 1381 O O . ASN A 1 178 ? 1.103 -0.561 -26.496 1.00 35.28 202 ASN A O 1
ATOM 1386 N N . SER A 1 179 ? 1.406 0.214 -24.416 1.00 26.47 203 SER A N 1
ATOM 1387 C CA . SER A 1 179 ? 2.859 0.193 -24.554 1.00 26.17 203 SER A CA 1
ATOM 1388 C C . SER A 1 179 ? 3.444 -1.212 -24.531 1.00 24.41 203 SER A C 1
ATOM 1389 O O . SER A 1 179 ? 4.587 -1.403 -24.938 1.00 33.20 203 SER A O 1
ATOM 1392 N N . GLY A 1 180 ? 2.678 -2.178 -24.031 1.00 25.70 204 GLY A N 1
ATOM 1393 C CA . GLY A 1 180 ? 3.094 -3.570 -24.063 1.00 30.10 204 GLY A CA 1
ATOM 1394 C C . GLY A 1 180 ? 4.164 -3.943 -23.056 1.00 32.14 204 GLY A C 1
ATOM 1395 O O . GLY A 1 180 ? 4.764 -5.014 -23.154 1.00 28.15 204 GLY A O 1
ATOM 1396 N N . ASN A 1 181 ? 4.421 -3.067 -22.095 1.00 26.75 205 ASN A N 1
ATOM 1397 C CA . ASN A 1 181 ? 5.376 -3.388 -21.041 1.00 32.34 205 ASN A CA 1
ATOM 1398 C C . ASN A 1 181 ? 5.088 -2.685 -19.718 1.00 26.85 205 ASN A C 1
ATOM 1399 O O . ASN A 1 181 ? 4.282 -1.749 -19.656 1.00 28.62 205 ASN A O 1
ATOM 1404 N N . GLY A 1 182 ? 5.714 -3.160 -18.651 1.00 22.58 206 GLY A N 1
ATOM 1405 C CA . GLY A 1 182 ? 5.445 -2.630 -17.327 1.00 21.63 206 GLY A CA 1
ATOM 1406 C C . GLY A 1 182 ? 4.086 -3.053 -16.804 1.00 20.13 206 GLY A C 1
ATOM 1407 O O . GLY A 1 182 ? 3.450 -3.956 -17.350 1.00 26.34 206 GLY A O 1
ATOM 1408 N N . ILE A 1 183 ? 3.662 -2.412 -15.720 1.00 15.90 207 ILE A N 1
ATOM 1409 C CA . ILE A 1 183 ? 2.495 -2.833 -14.964 1.00 16.57 207 ILE A CA 1
ATOM 1410 C C . ILE A 1 183 ? 1.473 -1.695 -14.883 1.00 15.48 207 ILE A C 1
ATOM 1411 O O . ILE A 1 183 ? 1.827 -0.494 -14.864 1.00 18.94 207 ILE A O 1
ATOM 1416 N N . VAL A 1 184 ? 0.202 -2.077 -14.837 1.00 16.25 208 VAL A N 1
ATOM 1417 C CA . VAL A 1 184 ? -0.867 -1.131 -14.480 1.00 15.11 208 VAL A CA 1
ATOM 1418 C C . VAL A 1 184 ? -1.693 -1.788 -13.382 1.00 16.36 208 VAL A C 1
ATOM 1419 O O . VAL A 1 184 ? -1.665 -3.008 -13.235 1.00 17.35 208 VAL A O 1
ATOM 1423 N N . TYR A 1 185 ? -2.408 -0.970 -12.610 1.00 16.34 209 TYR A N 1
ATOM 1424 C CA . TYR A 1 185 ? -3.268 -1.467 -11.545 1.00 17.36 209 TYR A CA 1
ATOM 1425 C C . TYR A 1 185 ? -4.723 -1.361 -11.990 1.00 17.46 209 TYR A C 1
ATOM 1426 O O . TYR A 1 185 ? -5.184 -0.285 -12.382 1.00 20.13 209 TYR A O 1
ATOM 1435 N N . VAL A 1 186 ? -5.429 -2.489 -11.942 1.00 16.17 210 VAL A N 1
ATOM 1436 C CA . VAL A 1 186 ? -6.800 -2.583 -12.454 1.00 18.99 210 VAL A CA 1
ATOM 1437 C C . VAL A 1 186 ? -7.696 -3.080 -11.323 1.00 18.77 210 VAL A C 1
ATOM 1438 O O . VAL A 1 186 ? -7.390 -4.102 -10.724 1.00 17.94 210 VAL A O 1
ATOM 1442 N N . PRO A 1 187 ? -8.810 -2.384 -11.024 1.00 16.75 211 PRO A N 1
ATOM 1443 C CA . PRO A 1 187 ? -9.692 -2.900 -9.961 1.00 15.91 211 PRO A CA 1
ATOM 1444 C C . PRO A 1 187 ? -10.101 -4.333 -10.223 1.00 19.12 211 PRO A C 1
ATOM 1445 O O . PRO A 1 187 ? -10.389 -4.698 -11.366 1.00 19.48 211 PRO A O 1
ATOM 1449 N N . GLY A 1 188 ? -10.079 -5.150 -9.175 1.00 17.61 212 GLY A N 1
ATOM 1450 C CA . GLY A 1 188 ? -10.491 -6.540 -9.296 1.00 16.26 212 GLY A CA 1
ATOM 1451 C C . GLY A 1 188 ? -11.705 -6.869 -8.459 1.00 19.13 212 GLY A C 1
ATOM 1452 O O . GLY A 1 188 ? -12.103 -6.119 -7.568 1.00 19.89 212 GLY A O 1
ATOM 1453 N N . ARG A 1 189 ? -12.274 -8.037 -8.753 1.00 20.58 213 ARG A N 1
ATOM 1454 C CA . ARG A 1 189 ? -13.504 -8.507 -8.122 1.00 24.03 213 ARG A CA 1
ATOM 1455 C C . ARG A 1 189 ? -13.221 -9.568 -7.071 1.00 25.64 213 ARG A C 1
ATOM 1456 O O . ARG A 1 189 ? -12.197 -10.254 -7.117 1.00 21.62 213 ARG A O 1
ATOM 1464 N N . ASP A 1 190 ? -14.135 -9.714 -6.121 1.00 21.88 214 ASP A N 1
ATOM 1465 C CA . ASP A 1 190 ? -14.034 -10.788 -5.144 1.00 21.60 214 ASP A CA 1
ATOM 1466 C C . ASP A 1 190 ? -14.527 -12.085 -5.810 1.00 19.77 214 ASP A C 1
ATOM 1467 O O . ASP A 1 190 ? -14.921 -12.054 -6.974 1.00 25.41 214 ASP A O 1
ATOM 1472 N N . PRO A 1 191 ? -14.434 -13.229 -5.113 1.00 21.84 215 PRO A N 1
ATOM 1473 C CA . PRO A 1 191 ? -14.770 -14.522 -5.732 1.00 24.18 215 PRO A CA 1
ATOM 1474 C C . PRO A 1 191 ? -16.197 -14.597 -6.278 1.00 28.67 215 PRO A C 1
ATOM 1475 O O . PRO A 1 191 ? -16.474 -15.434 -7.139 1.00 30.51 215 PRO A O 1
ATOM 1479 N N . ASN A 1 192 ? -17.078 -13.724 -5.797 1.00 24.18 216 ASN A N 1
ATOM 1480 C CA . ASN A 1 192 ? -18.472 -13.683 -6.258 1.00 28.66 216 ASN A CA 1
ATOM 1481 C C . ASN A 1 192 ? -18.738 -12.658 -7.354 1.00 31.71 216 ASN A C 1
ATOM 1482 O O . ASN A 1 192 ? -19.879 -12.490 -7.796 1.00 34.56 216 ASN A O 1
ATOM 1487 N N . GLY A 1 193 ? -17.697 -11.946 -7.768 1.00 28.72 217 GLY A N 1
ATOM 1488 C CA . GLY A 1 193 ? -17.828 -10.986 -8.849 1.00 29.66 217 GLY A CA 1
ATOM 1489 C C . GLY A 1 193 ? -18.148 -9.554 -8.459 1.00 30.22 217 GLY A C 1
ATOM 1490 O O . GLY A 1 193 ? -18.334 -8.720 -9.332 1.00 35.74 217 GLY A O 1
ATOM 1491 N N . ALA A 1 194 ? -18.205 -9.255 -7.163 1.00 27.55 218 ALA A N 1
ATOM 1492 C CA . ALA A 1 194 ? -18.426 -7.879 -6.717 1.00 25.80 218 ALA A CA 1
ATOM 1493 C C . ALA A 1 194 ? -17.089 -7.162 -6.542 1.00 21.92 218 ALA A C 1
ATOM 1494 O O . ALA A 1 194 ? -16.095 -7.786 -6.181 1.00 22.68 218 ALA A O 1
ATOM 1496 N N . PHE A 1 195 ? -17.071 -5.854 -6.778 1.00 23.66 219 PHE A N 1
ATOM 1497 C CA . PHE A 1 195 ? -15.877 -5.062 -6.494 1.00 22.88 219 PHE A CA 1
ATOM 1498 C C . PHE A 1 195 ? -15.883 -4.669 -5.018 1.00 24.74 219 PHE A C 1
ATOM 1499 O O . PHE A 1 195 ? -16.788 -3.956 -4.567 1.00 25.98 219 PHE A O 1
ATOM 1507 N N . PRO A 1 196 ? -14.874 -5.114 -4.255 1.00 22.11 220 PRO A N 1
ATOM 1508 C CA . PRO A 1 196 ? -14.731 -4.578 -2.900 1.00 23.03 220 PRO A CA 1
ATOM 1509 C C . PRO A 1 196 ? -14.478 -3.081 -2.973 1.00 26.90 220 PRO A C 1
ATOM 1510 O O . PRO A 1 196 ? -13.714 -2.643 -3.830 1.00 26.35 220 PRO A O 1
ATOM 1514 N N . PRO A 1 197 ? -15.135 -2.294 -2.107 1.00 25.47 221 PRO A N 1
ATOM 1515 C CA . PRO A 1 197 ? -14.967 -0.835 -2.148 1.00 24.32 221 PRO A CA 1
ATOM 1516 C C . PRO A 1 197 ? -13.671 -0.395 -1.468 1.00 24.11 221 PRO A C 1
ATOM 1517 O O . PRO A 1 197 ? -12.998 -1.210 -0.826 1.00 26.56 221 PRO A O 1
ATOM 1521 N N . PHE A 1 198 ? -13.316 0.880 -1.629 1.00 25.59 222 PHE A N 1
ATOM 1522 C CA . PHE A 1 198 ? -12.143 1.428 -0.975 1.00 24.93 222 PHE A CA 1
ATOM 1523 C C . PHE A 1 198 ? -12.352 1.435 0.532 1.00 29.05 222 PHE A C 1
ATOM 1524 O O . PHE A 1 198 ? -13.458 1.694 1.008 1.00 33.82 222 PHE A O 1
ATOM 1532 N N . LYS A 1 199 ? -11.296 1.160 1.288 1.00 34.99 223 LYS A N 1
ATOM 1533 C CA . LYS A 1 199 ? -11.363 1.298 2.745 1.00 47.85 223 LYS A CA 1
ATOM 1534 C C . LYS A 1 199 ? -10.196 2.118 3.278 1.00 52.56 223 LYS A C 1
ATOM 1535 O O . LYS A 1 199 ? -9.036 1.772 3.055 1.00 55.52 223 LYS A O 1
ATOM 1541 N N . SER A 1 200 ? -10.510 3.203 3.981 1.00 54.31 224 SER A N 1
ATOM 1542 C CA . SER A 1 200 ? -9.485 4.076 4.549 1.00 62.07 224 SER A CA 1
ATOM 1543 C C . SER A 1 200 ? -8.584 3.327 5.527 1.00 65.27 224 SER A C 1
ATOM 1544 O O . SER A 1 200 ? -9.047 2.815 6.547 1.00 63.76 224 SER A O 1
#

Foldseek 3Di:
DPAADFKAKEKAAFDPDDAPLLVCQQQADPQQHRDVPDRVSQCLQPVVAPDNGDDDHGGIGIHMDGWDQDPVGFIKDWTKDFDDPPDFLQCCCCPSRVVQFHSVVQCVQDDADRVDDDGGDMTTTIGGADQDDVVLHQAAGYKYWAFAAQVWFLVVCCVVLVHDSVSQCVQVPPDGSNPGGDTGIGGGAGSVRGHDGHDD

Sequence (200 aa):
CRTSCPLALASYYLENGTTLSVINQNLNSSIAPYDQINFDPILRYNSNIKDKDRIQMGSRVLVPFPCECQPGDFLGHNFSYSVRQEDTYERVAISNYANLTTMESLQARNPFPATNIPLSATLNVLVNCSCGDESVSKDFGLFVTYPLRPEDSLSSIARSSGVSADILQRYNPGVNFNSGNGIVYVPGRDPNGAFPPFKS

Organism: Arabidopsis thaliana (NCBI:txid3702)

Radius of gyration: 16.48 Å; Cα contacts (8 Å, |Δi|>4): 410; chains: 1; bounding box: 45×41×32 Å

InterPro domains:
  IPR000719 Protein kinase domain [PS50011] (322-594)
  IPR000719 Prot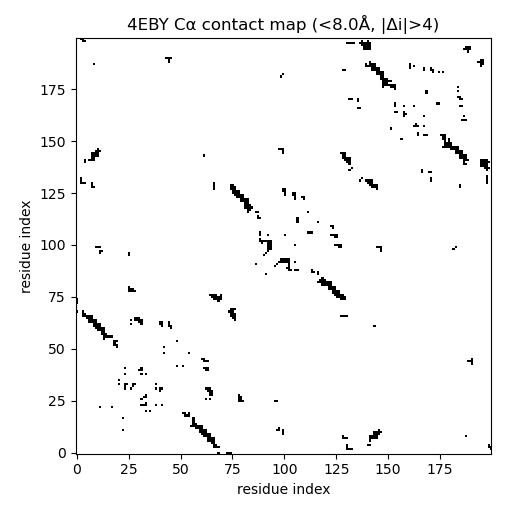ein kinase domain [SM00220] (322-594)
  IPR001245 Serine-threonine/tyrosine-protein kinase, catalytic domain [PF07714] (325-589)
  IPR008271 Serine/threonine-protein kinase, active site [PS00108] (437-449)
  IPR011009 Protein kinase-like domain superfamily [SSF56112] (303-590)
  IPR017441 Protein kinase, ATP binding site [PS00107] (328-350)
  IPR018392 LysM domain [PS51782] (168-211)
  IPR018392 LysM domain [cd00118] (168-200)
  IPR044812 LysM domain receptor kinase CERK1/LYK3-like [PTHR46204] (12-606)
  IPR056562 LYK3/4/5, second LysM domain [PF23472] (101-149)
  IPR057097 LYK3/RLK10-like, LysM domain [PF23577] (168-211)

Secondary structure (DSSP, 8-state):
-----S-EEEEEE--TT--HHHHHHHT--SSS---SS--HHHHTT-TT-S-TTSPPTT-EEEEEE--EEETTTEEEEEEEEE--TT--HHHIIIIITTTSS-HHHHHHH--S-TT---TT-EEEEEEE-----TTT-SS---EEEEE--TT--HHHHHHHHTS-HHHHHHHSTT--TTS-SSEEEEE---TTSPPPPP--

Solvent-accessible surface area: 10663 Å² total; per-residue (Å²): 70,249,34,74,23,112,35,0,0,0,1,4,42,1,88,151,48,26,69,5,37,65,0,2,90,7,0,66,11,109,56,0,70,59,74,126,139,71,16,66,30,0,41,132,43,4,106,90,34,189,65,78,112,203,29,138,81,49,36,49,1,49,0,2,0,16,9,78,66,15,123,70,113,81,23,0,20,62,2,74,8,68,4,160,129,140,14,57,4,90,91,0,1,90,56,31,0,11,66,2,7,70,73,121,32,0,93,93,84,15,114,48,85,48,137,96,23,64,106,84,13,83,0,54,0,19,0,55,7,18,2,11,58,94,100,25,17,143,94,24,10,6,1,9,0,27,6,6,54,101,108,12,31,48,80,26,3,17,198,93,17,52,5,64,39,86,36,0,56,141,24,8,104,84,54,93,4,91,50,19,104,48,50,0,52,7,3,6,104,43,59,140,32,56,50,38,70,26,149,125

GO terms:
  GO:0002752 cell surface pattern recognition receptor signaling pathway (P, IDA)
  GO:0004674 protein serine/threonine kinase activity (F, IDA)
  GO:0008061 chitin binding (F, IDA)
  GO:0005886 plasma membrane (C, IDA)
  GO:0042742 defense response to bacterium (P, IDA)
  GO:0042803 protein homodimerization activity (F, IDA)
  GO:0046777 protein autophosphorylation (P, IDA)
  GO:0071219 cellular response to molecule of bacterial origin (P, IEP)
  GO:0071323 cellular response to chitin (P, IEP)
  GO:2001080 chitosan binding (F, IDA)
  GO:0071323 cellular response to chitin (P, IMP)
  GO:0005515 protein binding (F, IPI)
  GO:0016301 kinase activity (F, IDA)
  GO:0035556 intracellular signal transduction (P, IDA)
  GO:0032491 detection of molecule of fungal origin (P, IEP)
  GO:0006468 protein phosphorylation (P, IDA)
  GO:0019199 transmembrane receptor protein kinase activity (F, IDA)
  GO:0045087 innate immune response (P, IMP)
  GO:0010200 response to chitin (P, IMP)
  GO:0032491 detection of molecule of fungal origin (P, IMP)

B-factor: mean 29.12, std 13.03, range [11.93, 91.22]

Nearest PDB structures (foldseek):
  4ebz-assembly1_A  TM=1.004E+00  e=7.005E-44  Arabidopsis thaliana
  6xwe-assembly1_A  TM=9.525E-01  e=4.751E-26  Medicago truncatula
  5ls2-assembly1_A  TM=9.522E-01  e=1.055E-24  Lotus japonicus
  7vs7-assembly1_A  TM=8.169E-01  e=8.091E-22  Oryza sativa Japonica Group
  5jce-assembly1_A  TM=7.907E-01  e=2.043E-10  Oryza sativa Japonica Group